Protein AF-A0A3P7KZ65-F1 (afdb_monomer_lite)

Foldseek 3Di:
DDPPPPDDCQWFFAFADKAFQCVPQLVQKDKPFFAQCPHKDKFWAADPVRDIDIDIAHQVDDDDVPPHLRHADPSQQAADPPADPSTWHWGHFPDQKMKMKGAAPAKWFFFKKKWWWAFADFQWKWKWFDLPRPPDIDTQEIEHLDCCVPPVPAAADDDQALPHHHYYDPQNDCPPGGRRMDMDGNDDCNRDVPPFCPPPSSCVRGIGRMMMMIGRGWDAPCVCVVDVDPVRRSHIITMTNHMGTMTAAQQLRFANAADAPDPPDDDDPNHHHHAGPGHLQADDSNSQAHHPQQPPDGQHRGGRRGNSRGHGDDCVVVVVVVVVVPPPDDDDDDDDDDDDDDDD

Organism: Dibothriocephalus latus (NCBI:txid60516)

Structure (mmCIF, N/CA/C/O backbone):
data_AF-A0A3P7KZ65-F1
#
_entry.id   AF-A0A3P7KZ65-F1
#
loop_
_atom_site.group_PDB
_atom_site.id
_atom_site.type_symbol
_atom_site.label_atom_id
_atom_site.label_alt_id
_atom_site.label_comp_id
_atom_site.label_asym_id
_atom_site.label_entity_id
_atom_site.label_seq_id
_atom_site.pdbx_PDB_ins_code
_atom_site.Cartn_x
_atom_site.Cartn_y
_atom_site.Cartn_z
_atom_site.occupancy
_atom_site.B_iso_or_equiv
_atom_site.auth_seq_id
_atom_site.auth_comp_id
_atom_site.auth_asym_id
_atom_site.auth_atom_id
_atom_site.pdbx_PDB_model_num
ATOM 1 N N . MET A 1 1 ? 8.676 27.543 28.335 1.00 35.88 1 MET A N 1
ATOM 2 C CA . MET A 1 1 ? 8.208 26.240 28.842 1.00 35.88 1 MET A CA 1
ATOM 3 C C . MET A 1 1 ? 6.747 26.141 28.460 1.00 35.88 1 MET A C 1
ATOM 5 O O . MET A 1 1 ? 5.924 26.789 29.092 1.00 35.88 1 MET A O 1
ATOM 9 N N . ALA A 1 2 ? 6.455 25.504 27.327 1.00 37.62 2 ALA A N 1
ATOM 10 C CA . ALA A 1 2 ? 5.078 25.215 26.954 1.00 37.62 2 ALA A CA 1
ATOM 11 C C . ALA A 1 2 ? 4.614 24.073 27.863 1.00 37.62 2 ALA A C 1
ATOM 13 O O . ALA A 1 2 ? 5.295 23.053 27.938 1.00 37.62 2 ALA A O 1
ATOM 14 N N . TYR A 1 3 ? 3.539 24.291 28.614 1.00 39.72 3 TYR A N 1
ATOM 15 C CA . TYR A 1 3 ? 2.865 23.226 29.343 1.00 39.72 3 TYR A CA 1
ATOM 16 C C . TYR A 1 3 ? 2.280 22.274 28.292 1.00 39.72 3 TYR A C 1
ATOM 18 O O . TYR A 1 3 ? 1.349 22.647 27.582 1.00 39.72 3 TYR A O 1
ATOM 26 N N . GLU A 1 4 ? 2.864 21.086 28.135 1.00 44.19 4 GLU A N 1
ATOM 27 C CA . GLU A 1 4 ? 2.162 19.964 27.513 1.00 44.19 4 GLU A CA 1
ATOM 28 C C . GLU A 1 4 ? 1.060 19.563 28.498 1.00 44.19 4 GLU A C 1
ATOM 30 O O . GLU A 1 4 ? 1.325 18.894 29.493 1.00 44.19 4 GLU A O 1
ATOM 35 N N . GLU A 1 5 ? -0.168 20.044 28.284 1.00 44.81 5 GLU A N 1
ATOM 36 C CA . GLU A 1 5 ? -1.335 19.436 28.923 1.00 44.81 5 GLU A CA 1
ATOM 37 C C . GLU A 1 5 ? -1.339 17.953 28.531 1.00 44.81 5 GLU A C 1
ATOM 39 O O . GLU A 1 5 ? -1.499 17.618 27.354 1.00 44.81 5 GLU A O 1
ATOM 44 N N . GLU A 1 6 ? -1.119 17.060 29.500 1.00 55.78 6 GLU A N 1
ATOM 45 C CA . GLU A 1 6 ? -1.331 15.627 29.312 1.00 55.78 6 GLU A CA 1
ATOM 46 C C . GLU A 1 6 ? -2.794 15.426 28.909 1.00 55.78 6 GLU A C 1
ATOM 48 O O . GLU A 1 6 ? -3.712 15.518 29.723 1.00 55.78 6 GLU A O 1
ATOM 53 N N . TYR A 1 7 ? -3.019 15.207 27.615 1.00 61.25 7 TYR A N 1
ATOM 54 C CA . TYR A 1 7 ? -4.336 14.919 27.072 1.00 61.25 7 TYR A CA 1
ATOM 55 C C . TYR A 1 7 ? -4.886 13.645 27.729 1.00 61.25 7 TYR A C 1
ATOM 57 O O . TYR A 1 7 ? -4.482 12.532 27.382 1.00 61.25 7 TYR A O 1
ATOM 65 N N . SER A 1 8 ? -5.807 13.807 28.681 1.00 71.25 8 SER A N 1
ATOM 66 C CA . SER A 1 8 ? -6.529 12.695 29.298 1.00 71.25 8 SER A CA 1
ATOM 67 C C . SER A 1 8 ? -7.757 12.344 28.458 1.00 71.25 8 SER A C 1
ATOM 69 O O . SER A 1 8 ? -8.609 13.191 28.186 1.00 71.25 8 SER A O 1
ATOM 71 N N . CYS A 1 9 ? -7.852 11.080 28.038 1.00 88.62 9 CYS A N 1
ATOM 72 C CA . CYS A 1 9 ? -9.007 10.553 27.310 1.00 88.62 9 CYS A CA 1
ATOM 73 C C . CYS A 1 9 ? -10.040 9.867 28.221 1.00 88.62 9 CYS A C 1
ATOM 75 O O . CYS A 1 9 ? -10.935 9.217 27.703 1.00 88.62 9 CYS A O 1
ATOM 77 N N . GLU A 1 10 ? -9.963 10.036 29.547 1.00 87.56 10 GLU A N 1
ATOM 78 C CA . GLU A 1 10 ? -10.788 9.319 30.542 1.00 87.56 10 GLU A CA 1
ATOM 79 C C . GLU A 1 10 ? -12.293 9.257 30.233 1.00 87.56 10 GLU A C 1
ATOM 81 O O . GLU A 1 10 ? -12.932 8.234 30.472 1.00 87.56 10 GLU A O 1
ATOM 86 N N . ASN A 1 11 ? -12.864 10.347 29.708 1.00 89.94 11 ASN A N 1
ATOM 87 C CA . ASN A 1 11 ? -14.304 10.473 29.457 1.00 89.94 11 ASN A CA 1
ATOM 88 C C . ASN A 1 11 ? -14.673 10.511 27.964 1.00 89.94 11 ASN A C 1
ATOM 90 O O . ASN A 1 11 ? -15.840 10.698 27.620 1.00 89.94 11 ASN A O 1
ATOM 94 N N . THR A 1 12 ? -13.705 10.324 27.066 1.00 91.25 12 THR A N 1
ATOM 95 C CA . THR A 1 12 ? -13.894 10.411 25.611 1.00 91.25 12 THR A CA 1
ATOM 96 C C . THR A 1 12 ? -13.124 9.296 24.901 1.00 91.25 12 THR A C 1
ATOM 98 O O . THR A 1 12 ? -12.649 8.356 25.526 1.00 91.25 12 THR A O 1
ATOM 101 N N . LEU A 1 13 ? -13.029 9.339 23.577 1.00 92.31 13 LEU A N 1
ATOM 102 C CA . LEU A 1 13 ? -12.228 8.379 22.830 1.00 92.31 13 LEU A CA 1
ATOM 103 C C . LEU A 1 13 ? -10.728 8.677 22.955 1.00 92.31 13 LEU A C 1
ATOM 105 O O . LEU A 1 13 ? -10.278 9.811 22.806 1.00 92.31 13 LEU A O 1
ATOM 109 N N . CYS A 1 14 ? -9.941 7.625 23.129 1.00 92.19 14 CYS A N 1
ATOM 110 C CA . CYS A 1 14 ? -8.493 7.633 22.976 1.00 92.19 14 CYS A CA 1
ATOM 111 C C . CYS A 1 14 ? -8.126 7.275 21.525 1.00 92.19 14 CYS A C 1
ATOM 113 O O . CYS A 1 14 ? -8.836 6.526 20.855 1.00 92.19 14 CYS A O 1
ATOM 115 N N . SER A 1 15 ? -7.026 7.798 20.987 1.00 89.31 15 SER A N 1
ATOM 116 C CA . SER A 1 15 ? -6.590 7.451 19.628 1.00 89.31 15 SER A CA 1
ATOM 117 C C . SER A 1 15 ? -5.075 7.338 19.549 1.00 89.31 15 SER A C 1
ATOM 119 O O . SER A 1 15 ? -4.400 8.346 19.761 1.00 89.31 15 SER A O 1
ATOM 121 N N . PRO A 1 16 ? -4.531 6.164 19.178 1.00 93.38 16 PRO A N 1
ATOM 122 C CA . PRO A 1 16 ? -3.106 6.023 18.937 1.00 93.38 16 PRO A CA 1
ATOM 123 C C . PRO A 1 16 ? -2.636 6.910 17.784 1.00 93.38 16 PRO A C 1
ATOM 125 O O . PRO A 1 16 ? -3.387 7.193 16.837 1.00 93.38 16 PRO A O 1
ATOM 128 N N . LYS A 1 17 ? -1.369 7.325 17.855 1.00 93.50 17 LYS A N 1
ATOM 129 C CA . LYS A 1 17 ? -0.700 8.056 16.777 1.00 93.50 17 LYS A CA 1
ATOM 130 C C . LYS A 1 17 ? -0.662 7.188 15.513 1.00 93.50 17 LYS A C 1
ATOM 132 O O . LYS A 1 17 ? -0.418 5.985 15.579 1.00 93.50 17 LYS A O 1
ATOM 137 N N . ALA A 1 18 ? -0.915 7.810 14.366 1.00 95.44 18 ALA A N 1
ATOM 138 C CA . ALA A 1 18 ? -0.751 7.161 13.072 1.00 95.44 18 ALA A CA 1
ATOM 139 C C . ALA A 1 18 ? 0.704 7.242 12.589 1.00 95.44 18 ALA A C 1
ATOM 141 O O . ALA A 1 18 ? 1.422 8.186 12.927 1.00 95.44 18 ALA A O 1
ATOM 142 N N . GLY A 1 19 ? 1.108 6.275 11.776 1.00 96.19 19 GLY A N 1
ATOM 143 C CA . GLY A 1 19 ? 2.437 6.183 11.185 1.00 96.19 19 GLY A CA 1
ATOM 144 C C . GLY A 1 19 ? 2.443 5.261 9.970 1.00 96.19 19 GLY A C 1
ATOM 145 O O . GLY A 1 19 ? 1.393 4.770 9.545 1.00 96.19 19 GLY A O 1
ATOM 146 N N . ASP A 1 20 ? 3.630 5.030 9.415 1.00 96.81 20 ASP A N 1
ATOM 147 C CA . ASP A 1 20 ? 3.808 4.092 8.311 1.00 96.81 20 ASP A CA 1
ATOM 148 C C . ASP A 1 20 ? 3.854 2.655 8.843 1.00 96.81 20 ASP A C 1
ATOM 150 O O . ASP A 1 20 ? 4.723 2.286 9.637 1.00 96.81 20 ASP A O 1
ATOM 154 N N . LEU A 1 21 ? 2.898 1.835 8.413 1.00 97.50 21 LEU A N 1
ATOM 155 C CA . LEU A 1 21 ? 2.780 0.443 8.825 1.00 97.50 21 LEU A CA 1
ATOM 156 C C . LEU A 1 21 ? 3.916 -0.424 8.271 1.00 97.50 21 LEU A C 1
ATOM 158 O O . LEU A 1 21 ? 4.140 -1.505 8.814 1.00 97.50 21 LEU A O 1
ATOM 162 N N . LEU A 1 22 ? 4.648 0.023 7.242 1.00 96.94 22 LEU A N 1
ATOM 163 C CA . LEU A 1 22 ? 5.761 -0.751 6.685 1.00 96.94 22 LEU A CA 1
ATOM 164 C C . LEU A 1 22 ? 7.031 -0.733 7.546 1.00 96.94 22 LEU A C 1
ATOM 166 O O . LEU A 1 22 ? 7.837 -1.660 7.453 1.00 96.94 22 LEU A O 1
ATOM 170 N N . ILE A 1 23 ? 7.224 0.294 8.379 1.00 95.31 23 ILE A N 1
ATOM 171 C CA . ILE A 1 23 ? 8.441 0.442 9.187 1.00 95.31 23 ILE A CA 1
ATOM 172 C C . ILE A 1 23 ? 8.552 -0.725 10.179 1.00 95.31 23 ILE A C 1
ATOM 174 O O . ILE A 1 23 ? 7.643 -0.974 10.977 1.00 95.31 23 ILE A O 1
ATOM 178 N N . GLY A 1 24 ? 9.676 -1.450 10.127 1.00 93.12 24 GLY A N 1
ATOM 179 C CA . GLY A 1 24 ? 9.935 -2.633 10.953 1.00 93.12 24 GLY A CA 1
ATOM 180 C C . GLY A 1 24 ? 9.082 -3.856 10.590 1.00 93.12 24 GLY A C 1
ATOM 181 O O . GLY A 1 24 ? 8.807 -4.685 11.468 1.00 93.12 24 GLY A O 1
ATOM 182 N N . ARG A 1 25 ? 8.604 -3.927 9.337 1.00 94.69 25 ARG A N 1
ATOM 183 C CA . ARG A 1 25 ? 7.841 -5.046 8.749 1.00 94.69 25 ARG A CA 1
ATOM 184 C C . ARG A 1 25 ? 8.395 -5.489 7.391 1.00 94.69 25 ARG A C 1
ATOM 186 O O . ARG A 1 25 ? 7.648 -5.950 6.531 1.00 94.69 25 ARG A O 1
ATOM 193 N N . GLU A 1 26 ? 9.708 -5.402 7.210 1.00 94.88 26 GLU A N 1
ATOM 194 C CA . GLU A 1 26 ? 10.429 -5.822 6.002 1.00 94.88 26 GLU A CA 1
ATOM 195 C C . GLU A 1 26 ? 10.063 -7.262 5.604 1.00 94.88 26 GLU A C 1
ATOM 197 O O . GLU A 1 26 ? 9.703 -7.527 4.462 1.00 94.88 26 GLU A O 1
ATOM 202 N N . SER A 1 27 ? 10.074 -8.187 6.570 1.00 95.25 27 SER A N 1
ATOM 203 C CA . SER A 1 27 ? 9.762 -9.610 6.359 1.00 95.25 27 SER A CA 1
ATOM 204 C C . SER A 1 27 ? 8.288 -9.895 6.051 1.00 95.25 27 SER A C 1
ATOM 206 O O . SER A 1 27 ? 7.942 -11.004 5.642 1.00 95.25 27 SER A O 1
ATOM 208 N N . ALA A 1 28 ? 7.416 -8.907 6.250 1.00 96.50 28 ALA A N 1
ATOM 209 C CA . ALA A 1 28 ? 5.982 -9.002 6.016 1.00 96.50 28 ALA A CA 1
ATOM 210 C C . ALA A 1 28 ? 5.583 -8.548 4.598 1.00 96.50 28 ALA A C 1
ATOM 212 O O . ALA A 1 28 ? 4.431 -8.737 4.193 1.00 96.50 28 ALA A O 1
ATOM 213 N N . LEU A 1 29 ? 6.530 -7.977 3.845 1.00 97.62 29 LEU A N 1
ATOM 214 C CA . LEU A 1 29 ? 6.370 -7.569 2.454 1.00 97.62 29 LEU A CA 1
ATOM 215 C C . LEU A 1 29 ? 6.766 -8.688 1.494 1.00 97.62 29 LEU A C 1
ATOM 217 O O . LEU A 1 29 ? 7.803 -9.330 1.640 1.00 97.62 29 LEU A O 1
ATOM 221 N N . GLN A 1 30 ? 5.944 -8.898 0.470 1.00 98.19 30 GLN A N 1
ATOM 222 C CA . GLN A 1 30 ? 6.180 -9.908 -0.557 1.00 98.19 30 GLN A CA 1
ATOM 223 C C . GLN A 1 30 ? 5.848 -9.339 -1.932 1.00 98.19 30 GLN A C 1
ATOM 225 O O . GLN A 1 30 ? 4.774 -8.776 -2.124 1.00 98.19 30 GLN A O 1
ATOM 230 N N . ALA A 1 31 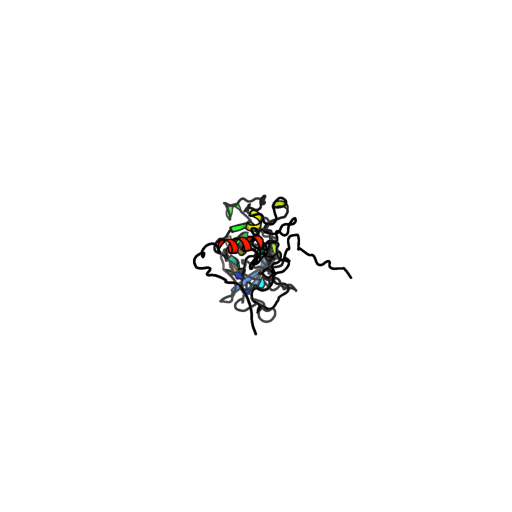? 6.748 -9.518 -2.896 1.00 98.56 31 ALA A N 1
ATOM 231 C CA . ALA A 1 31 ? 6.509 -9.203 -4.300 1.00 98.56 31 ALA A CA 1
ATOM 232 C C . ALA A 1 31 ? 6.465 -10.495 -5.120 1.00 98.56 31 ALA A C 1
ATOM 234 O O . ALA A 1 31 ? 7.294 -11.381 -4.924 1.00 98.56 31 ALA A O 1
ATOM 235 N N . SER A 1 32 ? 5.528 -10.598 -6.062 1.00 98.56 32 SER A N 1
ATOM 236 C CA . SER A 1 32 ? 5.412 -11.779 -6.931 1.00 98.56 32 SER A CA 1
ATOM 237 C C . SER A 1 32 ? 6.492 -11.848 -8.015 1.00 98.56 32 SER A C 1
ATOM 239 O O . SER A 1 32 ? 6.706 -12.906 -8.595 1.00 98.56 32 SER A O 1
ATOM 241 N N . SER A 1 33 ? 7.157 -10.728 -8.308 1.00 98.50 33 SER A N 1
ATOM 242 C CA . SER A 1 33 ? 8.259 -10.637 -9.266 1.00 98.50 33 SER A CA 1
ATOM 243 C C . SER A 1 33 ? 9.288 -9.638 -8.756 1.00 98.50 33 SER A C 1
ATOM 245 O O . SER A 1 33 ? 8.937 -8.591 -8.208 1.00 98.50 33 SER A O 1
ATOM 247 N N . THR A 1 34 ? 10.567 -9.966 -8.893 1.00 98.62 34 THR A N 1
ATOM 248 C CA . THR A 1 34 ? 11.688 -9.073 -8.585 1.00 98.62 34 THR A CA 1
ATOM 249 C C . THR A 1 34 ? 12.861 -9.454 -9.478 1.00 98.62 34 THR A C 1
ATOM 251 O O . THR A 1 34 ? 13.200 -10.635 -9.568 1.00 98.62 34 THR A O 1
ATOM 254 N N . CYS A 1 35 ? 13.479 -8.478 -10.146 1.00 98.38 35 CYS A N 1
ATOM 255 C CA . CYS A 1 35 ? 14.617 -8.761 -11.015 1.00 98.38 35 CYS A CA 1
ATOM 256 C C . CYS A 1 35 ? 15.806 -9.301 -10.218 1.00 98.38 35 CYS A C 1
ATOM 258 O O . CYS A 1 35 ? 16.004 -8.932 -9.062 1.00 98.38 35 CYS A O 1
ATOM 260 N N . GLY A 1 36 ? 16.642 -10.138 -10.833 1.00 97.88 36 GLY A N 1
ATOM 261 C CA . GLY A 1 36 ? 17.957 -10.465 -10.274 1.00 97.88 36 GLY A CA 1
ATOM 262 C C . GLY A 1 36 ? 17.969 -11.403 -9.057 1.00 97.88 36 GLY A C 1
ATOM 263 O O . GLY A 1 36 ? 18.997 -11.483 -8.387 1.00 97.88 36 GLY A O 1
ATOM 264 N N . LEU A 1 37 ? 16.853 -12.064 -8.711 1.00 96.88 37 LEU A N 1
ATOM 265 C CA . LEU A 1 37 ? 16.784 -12.948 -7.533 1.00 96.88 37 LEU A CA 1
ATOM 266 C C . LEU A 1 37 ? 17.602 -14.239 -7.699 1.00 96.88 37 LEU A C 1
ATOM 268 O O . LEU A 1 37 ? 18.256 -14.675 -6.749 1.00 96.88 37 LEU A O 1
ATOM 272 N N . TYR A 1 38 ? 17.558 -14.838 -8.892 1.00 95.06 38 TYR A N 1
ATOM 273 C CA . TYR A 1 38 ? 18.231 -16.104 -9.205 1.00 95.06 38 TYR A CA 1
ATOM 274 C C . TYR A 1 38 ? 19.480 -15.876 -10.060 1.00 95.06 38 TYR A C 1
ATOM 276 O O . TYR A 1 38 ? 20.578 -16.259 -9.652 1.00 95.06 38 TYR A O 1
ATOM 284 N N . ASP A 1 39 ? 19.304 -15.173 -11.181 1.00 94.50 39 ASP A N 1
ATOM 285 C CA . ASP A 1 39 ? 20.341 -14.845 -12.159 1.00 94.50 39 ASP A CA 1
ATOM 286 C C . ASP A 1 39 ? 20.389 -13.341 -12.418 1.00 94.50 39 ASP A C 1
ATOM 288 O O . ASP A 1 39 ? 19.390 -12.640 -12.255 1.00 94.50 39 ASP A O 1
ATOM 292 N N . VAL A 1 40 ? 21.545 -12.852 -12.866 1.00 96.38 40 VAL A N 1
ATOM 293 C CA . VAL A 1 40 ? 21.741 -11.446 -13.241 1.00 96.38 40 VAL A CA 1
ATOM 294 C C . VAL A 1 40 ? 20.820 -11.090 -14.405 1.00 96.38 40 VAL A C 1
ATOM 296 O O . VAL A 1 40 ? 20.844 -11.741 -15.450 1.00 96.38 40 VAL A O 1
ATOM 299 N N . GLN A 1 41 ? 20.023 -10.032 -14.245 1.00 96.75 41 GLN A N 1
ATOM 300 C CA . GLN A 1 41 ? 19.084 -9.588 -15.276 1.00 96.75 41 GLN A CA 1
ATOM 301 C C . GLN A 1 41 ? 19.439 -8.181 -15.777 1.00 96.75 41 GLN A C 1
ATOM 303 O O . GLN A 1 41 ? 19.403 -7.231 -14.992 1.00 96.75 41 GLN A O 1
ATOM 308 N N . PRO A 1 42 ? 19.756 -7.999 -17.073 1.00 96.81 42 PRO A N 1
ATOM 309 C CA . PRO A 1 42 ? 19.966 -6.672 -17.639 1.00 96.81 42 PRO A CA 1
ATOM 310 C C . PRO A 1 42 ? 18.633 -5.938 -17.823 1.00 96.81 42 PRO A C 1
ATOM 312 O O . PRO A 1 42 ? 17.645 -6.532 -18.252 1.00 96.81 42 PRO A O 1
ATOM 315 N N . TYR A 1 43 ? 18.617 -4.635 -17.569 1.00 96.75 43 TYR A N 1
ATOM 316 C CA . TYR A 1 43 ? 17.473 -3.745 -17.776 1.00 96.75 43 TYR A CA 1
ATOM 317 C C . TYR A 1 43 ? 17.952 -2.405 -18.340 1.00 96.75 43 TYR A C 1
ATOM 319 O O . TYR A 1 43 ? 19.134 -2.077 -18.238 1.00 96.75 43 TYR A O 1
ATOM 327 N N . CYS A 1 44 ? 17.062 -1.628 -18.952 1.00 94.81 44 CYS A N 1
ATOM 328 C CA . CYS A 1 44 ? 17.415 -0.374 -19.611 1.00 94.81 44 CYS A CA 1
ATOM 329 C C . CYS A 1 44 ? 16.482 0.766 -19.200 1.00 94.81 44 CYS A C 1
ATOM 331 O O . CYS A 1 44 ? 15.266 0.650 -19.285 1.00 94.81 44 CYS A O 1
ATOM 333 N N . VAL A 1 45 ? 17.065 1.901 -18.821 1.00 90.38 45 VAL A N 1
ATOM 334 C CA . VAL A 1 45 ? 16.345 3.133 -18.490 1.00 90.38 45 VAL A CA 1
ATOM 335 C C . VAL A 1 45 ? 16.258 4.004 -19.738 1.00 90.38 45 VAL A C 1
ATOM 337 O O . VAL A 1 45 ? 17.284 4.306 -20.351 1.00 90.38 45 VAL A O 1
ATOM 340 N N . VAL A 1 46 ? 15.047 4.416 -20.114 1.00 83.44 46 VAL A N 1
ATOM 341 C CA . VAL A 1 46 ? 14.800 5.326 -21.242 1.00 83.44 46 VAL A CA 1
ATOM 342 C C . VAL A 1 46 ? 14.840 6.770 -20.745 1.00 83.44 46 VAL A C 1
ATOM 344 O O . VAL A 1 46 ? 14.154 7.131 -19.795 1.00 83.44 46 VAL A O 1
ATOM 347 N N . THR A 1 47 ? 15.654 7.604 -21.386 1.00 73.12 47 THR A N 1
ATOM 348 C CA . THR A 1 47 ? 15.765 9.037 -21.077 1.00 73.12 47 THR A CA 1
ATOM 349 C C . THR A 1 47 ? 14.769 9.858 -21.896 1.00 73.12 47 THR A C 1
ATOM 351 O O . THR A 1 47 ? 14.340 9.435 -22.969 1.00 73.12 47 THR A O 1
ATOM 354 N N . ALA A 1 48 ? 14.462 11.081 -21.448 1.00 68.25 48 ALA A N 1
ATOM 355 C CA . ALA A 1 48 ? 13.581 12.009 -22.169 1.00 68.25 48 ALA A CA 1
ATOM 356 C C . ALA A 1 48 ? 14.043 12.324 -23.611 1.00 68.25 48 ALA A C 1
ATOM 358 O O . ALA A 1 48 ? 13.226 12.675 -24.455 1.00 68.25 48 ALA A O 1
ATOM 359 N N . GLY A 1 49 ? 15.339 12.169 -23.911 1.00 64.38 49 GLY A N 1
ATOM 360 C CA . GLY A 1 49 ? 15.906 12.331 -25.257 1.00 64.38 49 GLY A CA 1
ATOM 361 C C . GLY A 1 49 ? 15.861 11.070 -26.132 1.00 64.38 49 GLY A C 1
ATOM 362 O O . GLY A 1 49 ? 16.532 11.033 -27.160 1.00 64.38 49 GLY A O 1
ATOM 363 N N . GLY A 1 50 ? 15.163 10.010 -25.708 1.00 68.69 50 GLY A N 1
ATOM 364 C CA . GLY A 1 50 ? 15.012 8.757 -26.458 1.00 68.69 50 GLY A CA 1
ATOM 365 C C . GLY A 1 50 ? 16.215 7.807 -26.404 1.00 68.69 50 GLY A C 1
ATOM 366 O O . GLY A 1 50 ? 16.143 6.698 -26.931 1.00 68.69 50 GLY A O 1
ATOM 367 N N . LYS A 1 51 ? 17.319 8.190 -25.747 1.00 76.81 51 LYS A N 1
ATOM 368 C CA . LYS A 1 51 ? 18.465 7.297 -25.507 1.00 76.81 51 LYS A CA 1
ATOM 369 C C . LYS A 1 51 ? 18.177 6.366 -24.334 1.00 76.81 51 LYS A C 1
ATOM 371 O O . LYS A 1 51 ? 17.602 6.803 -23.336 1.00 76.81 51 LYS A O 1
ATOM 376 N N . SER A 1 52 ? 18.618 5.114 -24.429 1.00 83.12 52 SER A N 1
ATOM 377 C CA . SER A 1 52 ? 18.512 4.135 -23.3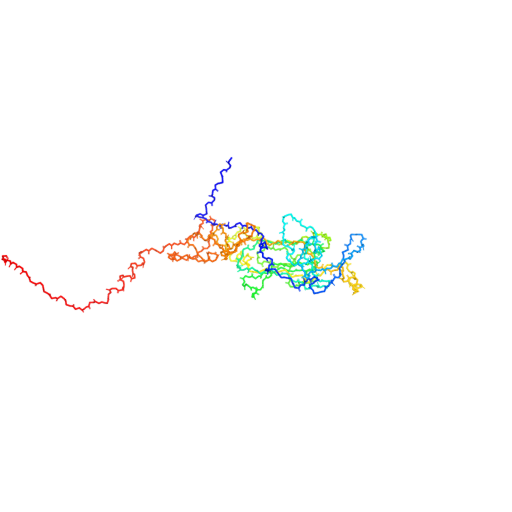45 1.00 83.12 52 SER A CA 1
ATOM 378 C C . SER A 1 52 ? 19.874 3.787 -22.749 1.00 83.12 52 SER A C 1
ATOM 380 O O . SER A 1 52 ? 20.815 3.512 -23.492 1.00 83.12 52 SER A O 1
ATOM 382 N N . HIS A 1 53 ? 19.959 3.736 -21.420 1.00 90.88 53 HIS A N 1
ATOM 383 C CA . HIS A 1 53 ? 21.141 3.282 -20.685 1.00 90.88 53 HIS A CA 1
ATOM 384 C C . HIS A 1 53 ? 20.819 1.985 -19.954 1.00 90.88 53 HIS A C 1
ATOM 386 O O . HIS A 1 53 ? 19.860 1.942 -19.187 1.00 90.88 53 HIS A O 1
ATOM 392 N N . CYS A 1 54 ? 21.610 0.940 -20.191 1.00 94.31 54 CYS A N 1
ATOM 393 C CA . CYS A 1 54 ? 21.371 -0.369 -19.597 1.00 94.31 54 CYS A CA 1
ATOM 394 C C . CYS A 1 54 ? 22.300 -0.636 -18.413 1.00 94.31 54 CYS A C 1
ATOM 396 O O . CYS A 1 54 ? 23.455 -0.211 -18.408 1.00 94.31 54 CYS A O 1
ATOM 398 N N . LYS A 1 55 ? 21.764 -1.332 -17.416 1.00 95.12 55 LYS A N 1
ATOM 399 C CA . LYS A 1 55 ? 22.434 -1.776 -16.194 1.00 95.12 55 LYS A CA 1
ATOM 400 C C . LYS A 1 55 ? 22.041 -3.225 -15.914 1.00 95.12 55 LYS A C 1
ATOM 402 O O . LYS A 1 55 ? 21.170 -3.783 -16.580 1.00 95.12 55 LYS A O 1
ATOM 407 N N . GLU A 1 56 ? 22.682 -3.827 -14.928 1.00 96.69 56 GLU A N 1
ATOM 408 C CA . GLU A 1 56 ? 22.412 -5.190 -14.482 1.00 96.69 56 GLU A CA 1
ATOM 409 C C . GLU A 1 56 ? 21.801 -5.169 -13.082 1.00 96.69 56 GLU A C 1
ATOM 411 O O . GLU A 1 56 ? 22.219 -4.379 -12.238 1.00 96.69 56 GLU A O 1
ATOM 416 N N . CYS A 1 57 ? 20.807 -6.024 -12.851 1.00 98.00 57 CYS A N 1
ATOM 417 C CA . CYS A 1 57 ? 20.113 -6.177 -11.578 1.00 98.00 57 CYS A CA 1
ATOM 418 C C . CYS A 1 57 ? 20.624 -7.419 -10.830 1.00 98.00 57 CYS A C 1
ATOM 420 O O . CYS A 1 57 ? 20.589 -8.532 -11.364 1.00 98.00 57 CYS A O 1
ATOM 422 N N . TYR A 1 58 ? 21.060 -7.211 -9.584 1.00 96.06 58 TYR A N 1
ATOM 423 C CA . TYR A 1 58 ? 21.720 -8.177 -8.702 1.00 96.06 58 TYR A CA 1
ATOM 424 C C . TYR A 1 58 ? 21.000 -8.288 -7.348 1.00 96.06 58 TYR A C 1
ATOM 426 O O . TYR A 1 58 ? 21.544 -7.981 -6.286 1.00 96.06 58 TYR A O 1
ATOM 434 N N . SER A 1 59 ? 19.757 -8.761 -7.359 1.00 98.06 59 SER A N 1
ATOM 435 C CA . SER A 1 59 ? 18.919 -8.831 -6.153 1.00 98.06 59 SER A CA 1
ATOM 436 C C . SER A 1 59 ? 19.054 -10.137 -5.368 1.00 98.06 59 SER A C 1
ATOM 438 O O . SER A 1 59 ? 18.190 -10.456 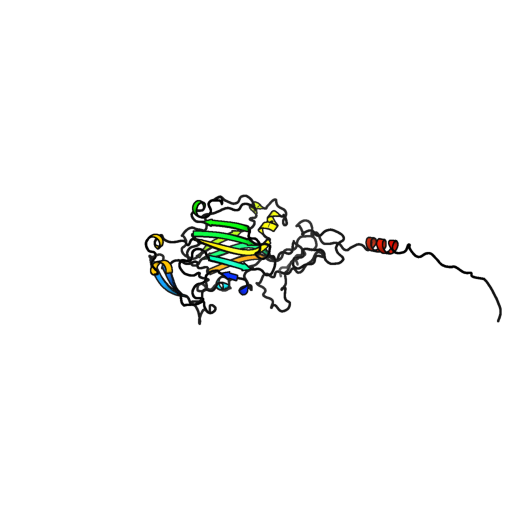-4.557 1.00 98.06 59 SER A O 1
ATOM 440 N N . ARG A 1 60 ? 20.116 -10.929 -5.543 1.00 96.50 60 ARG A N 1
ATOM 441 C CA . ARG A 1 60 ? 20.336 -12.141 -4.727 1.00 96.50 60 ARG A CA 1
ATOM 442 C C . ARG A 1 60 ? 20.746 -11.827 -3.283 1.00 96.50 60 ARG A C 1
ATOM 444 O O . ARG A 1 60 ? 20.513 -12.640 -2.394 1.00 96.50 60 ARG A O 1
ATOM 451 N N . GLN A 1 61 ? 21.320 -10.654 -3.052 1.00 96.06 61 GLN A N 1
ATOM 452 C CA . GLN A 1 61 ? 21.662 -10.129 -1.729 1.00 96.06 61 GLN A CA 1
ATOM 453 C C . GLN A 1 61 ? 20.954 -8.793 -1.504 1.00 96.06 61 GLN A C 1
ATOM 455 O O . GLN A 1 61 ? 20.446 -8.198 -2.453 1.00 96.06 61 GLN A O 1
ATOM 460 N N . GLU A 1 62 ? 20.904 -8.335 -0.258 1.00 96.44 62 GLU A N 1
ATOM 461 C CA . GLU A 1 62 ? 20.296 -7.055 0.114 1.00 96.44 62 GLU A CA 1
ATOM 462 C C . GLU A 1 62 ? 21.030 -5.863 -0.516 1.00 96.44 62 GLU A C 1
ATOM 464 O O . GLU A 1 62 ? 22.205 -5.952 -0.891 1.00 96.44 62 GLU A O 1
ATOM 469 N N . TYR A 1 63 ? 20.315 -4.745 -0.646 1.00 97.00 63 TYR A N 1
ATOM 470 C CA . TYR A 1 63 ? 20.877 -3.487 -1.119 1.00 97.00 63 TYR A CA 1
ATOM 471 C C . TYR A 1 63 ? 21.902 -2.934 -0.131 1.00 97.00 63 TYR A C 1
ATOM 473 O O . TYR A 1 63 ? 21.647 -2.801 1.068 1.00 97.00 63 TYR A O 1
ATOM 481 N N . ASN A 1 64 ? 23.052 -2.541 -0.665 1.00 95.31 64 ASN A N 1
ATOM 482 C CA . ASN A 1 64 ? 24.050 -1.774 0.056 1.00 95.31 64 ASN A CA 1
ATOM 483 C C . ASN A 1 64 ? 24.670 -0.761 -0.900 1.00 95.31 64 ASN A C 1
ATOM 485 O O . ASN A 1 64 ? 25.197 -1.144 -1.940 1.00 95.31 64 ASN A O 1
ATOM 489 N N . GLN A 1 65 ? 24.663 0.514 -0.523 1.00 93.56 65 GLN A N 1
ATOM 490 C CA . GLN A 1 65 ? 25.112 1.610 -1.382 1.00 93.56 65 GLN A CA 1
ATOM 491 C C . GLN A 1 65 ? 26.551 1.438 -1.912 1.00 93.56 65 GLN A C 1
ATOM 493 O O . GLN A 1 65 ? 26.872 1.926 -2.991 1.00 93.56 65 GLN A O 1
ATOM 498 N N . ILE A 1 66 ? 27.422 0.742 -1.171 1.00 93.81 66 ILE A N 1
ATOM 499 C CA . ILE A 1 66 ? 28.834 0.555 -1.530 1.00 93.81 66 ILE A CA 1
ATOM 500 C C . ILE A 1 66 ? 29.063 -0.829 -2.140 1.00 93.81 66 ILE A C 1
ATOM 502 O O . ILE A 1 66 ? 29.685 -0.945 -3.193 1.00 93.81 66 ILE A O 1
ATOM 506 N N . THR A 1 67 ? 28.597 -1.888 -1.474 1.00 95.94 67 THR A N 1
ATOM 507 C CA . THR A 1 67 ? 28.954 -3.267 -1.843 1.00 95.94 67 THR A CA 1
ATOM 508 C C . THR A 1 67 ? 27.975 -3.917 -2.813 1.00 95.94 67 THR A C 1
ATOM 510 O O . THR A 1 67 ? 28.373 -4.823 -3.542 1.00 95.94 67 THR A O 1
ATOM 513 N N . ASN A 1 68 ? 26.715 -3.476 -2.844 1.00 96.25 68 ASN A N 1
ATOM 514 C CA . ASN A 1 68 ? 25.681 -4.036 -3.712 1.00 96.25 68 ASN A CA 1
ATOM 515 C C . ASN A 1 68 ? 24.617 -2.987 -4.109 1.00 96.25 68 ASN A C 1
ATOM 517 O O . ASN A 1 68 ? 23.449 -3.102 -3.715 1.00 96.25 68 ASN A O 1
ATOM 521 N N . PRO A 1 69 ? 24.997 -1.947 -4.878 1.00 95.75 69 PRO A N 1
ATOM 522 C CA . PRO A 1 69 ? 24.093 -0.848 -5.234 1.00 95.75 69 PRO A CA 1
ATOM 523 C C . PRO A 1 69 ? 23.025 -1.240 -6.269 1.00 95.75 69 PRO A C 1
ATOM 525 O O . PRO A 1 69 ? 22.110 -0.472 -6.541 1.00 95.75 69 PRO A O 1
ATOM 528 N N . ASN A 1 70 ? 23.127 -2.433 -6.860 1.00 96.69 70 ASN A N 1
ATOM 529 C CA . ASN A 1 70 ? 22.257 -2.899 -7.942 1.00 96.69 70 ASN A CA 1
ATOM 530 C C . ASN A 1 70 ? 21.242 -3.965 -7.481 1.00 96.69 70 ASN A C 1
ATOM 532 O O . ASN A 1 70 ? 20.720 -4.723 -8.300 1.00 96.69 70 ASN A O 1
ATOM 536 N N . SER A 1 71 ? 20.989 -4.069 -6.175 1.00 98.00 71 SER A N 1
ATOM 537 C CA . SER A 1 71 ? 19.925 -4.917 -5.631 1.00 98.00 71 SER A CA 1
ATOM 538 C C . SER A 1 71 ? 18.627 -4.136 -5.478 1.00 98.00 71 SER A C 1
ATOM 540 O O . SER A 1 71 ? 18.605 -3.054 -4.886 1.00 98.00 71 SER A O 1
ATOM 542 N N . HIS A 1 72 ? 17.536 -4.700 -5.995 1.00 98.19 72 HIS A N 1
ATOM 543 C CA . HIS A 1 72 ? 16.235 -4.038 -6.102 1.00 98.19 72 HIS A CA 1
ATOM 544 C C . HIS A 1 72 ? 15.107 -4.864 -5.472 1.00 98.19 72 HIS A C 1
ATOM 546 O O . HIS A 1 72 ? 14.028 -5.024 -6.047 1.00 98.19 72 HIS A O 1
ATOM 552 N N . ARG A 1 73 ? 15.375 -5.425 -4.290 1.00 98.38 73 ARG A N 1
ATOM 553 C CA . ARG A 1 73 ? 14.426 -6.236 -3.516 1.00 98.38 73 ARG A CA 1
ATOM 554 C C . ARG A 1 73 ? 13.261 -5.419 -2.951 1.00 98.38 73 ARG A C 1
ATOM 556 O O . ARG A 1 73 ? 13.302 -4.193 -2.950 1.00 98.38 73 ARG A O 1
ATOM 563 N N . ILE A 1 74 ? 12.201 -6.092 -2.498 1.00 98.44 74 ILE A N 1
ATOM 564 C CA . ILE A 1 74 ? 10.950 -5.426 -2.105 1.00 98.44 74 ILE A CA 1
ATOM 565 C C . ILE A 1 74 ? 11.097 -4.558 -0.854 1.00 98.44 74 ILE A C 1
ATOM 567 O O . ILE A 1 74 ? 10.506 -3.487 -0.793 1.00 98.44 74 ILE A O 1
ATOM 571 N N . GLU A 1 75 ? 11.945 -4.939 0.099 1.00 97.25 75 GLU A N 1
ATOM 572 C CA . GLU A 1 75 ? 12.228 -4.170 1.317 1.00 97.25 75 GLU A CA 1
ATOM 573 C C . GLU A 1 75 ? 12.776 -2.759 1.038 1.00 97.25 75 GLU A C 1
ATOM 575 O O . GLU A 1 75 ? 12.701 -1.877 1.893 1.00 97.25 75 GLU A O 1
ATOM 580 N N . ASN A 1 76 ? 13.279 -2.511 -0.176 1.00 97.88 76 ASN A N 1
ATOM 581 C CA . ASN A 1 76 ? 13.791 -1.210 -0.585 1.00 97.88 76 ASN A CA 1
ATOM 582 C C . ASN A 1 76 ? 12.717 -0.116 -0.649 1.00 97.88 76 ASN A C 1
ATOM 584 O O . ASN A 1 76 ? 13.089 1.054 -0.550 1.00 97.88 76 ASN A O 1
ATOM 588 N N . VAL A 1 77 ? 11.430 -0.476 -0.782 1.00 97.81 77 VAL A N 1
ATOM 589 C CA . VAL A 1 77 ? 10.311 0.491 -0.825 1.00 97.81 77 VAL A CA 1
ATOM 590 C C . VAL A 1 77 ? 10.003 1.119 0.530 1.00 97.81 77 VAL A C 1
ATOM 592 O O . VAL A 1 77 ? 9.227 2.069 0.599 1.00 97.81 77 VAL A O 1
ATOM 595 N N . ILE A 1 78 ? 10.565 0.582 1.614 1.00 96.50 78 ILE A N 1
ATOM 596 C CA . ILE A 1 78 ? 10.360 1.136 2.948 1.00 96.50 78 ILE A CA 1
ATOM 597 C C . ILE A 1 78 ? 11.129 2.454 3.032 1.00 96.50 78 ILE A C 1
ATOM 599 O O . ILE A 1 78 ? 12.353 2.501 2.832 1.00 96.50 78 ILE A O 1
ATOM 603 N N . SER A 1 79 ? 10.403 3.535 3.317 1.00 90.19 79 SER A N 1
ATOM 604 C CA . SER A 1 79 ? 10.993 4.862 3.481 1.00 90.19 79 SER A CA 1
ATOM 605 C C . SER A 1 79 ? 12.031 4.856 4.603 1.00 90.19 79 SER A C 1
ATOM 607 O O . SER A 1 79 ? 11.838 4.261 5.660 1.00 90.19 79 SER A O 1
ATOM 609 N N . ARG A 1 80 ? 13.157 5.533 4.364 1.00 87.12 80 ARG A N 1
ATOM 610 C CA . ARG A 1 80 ? 14.201 5.772 5.371 1.00 87.12 80 ARG A CA 1
ATOM 611 C C . ARG A 1 80 ? 14.593 7.240 5.334 1.00 87.12 80 ARG A C 1
ATOM 613 O O . ARG A 1 80 ? 14.522 7.865 4.277 1.00 87.12 80 ARG A O 1
ATOM 620 N N . VAL A 1 81 ? 15.021 7.767 6.476 1.00 85.50 81 VAL A N 1
ATOM 621 C CA . VAL A 1 81 ? 15.529 9.133 6.603 1.00 85.50 81 VAL A CA 1
ATOM 622 C C . VAL A 1 81 ? 17.030 9.065 6.914 1.00 85.50 81 VAL A C 1
ATOM 624 O O . VAL A 1 81 ? 17.401 8.440 7.906 1.00 85.50 81 VAL A O 1
ATOM 627 N N . PRO A 1 82 ? 17.904 9.687 6.099 1.00 87.62 82 PRO A N 1
ATOM 628 C CA . PRO A 1 82 ? 17.606 10.391 4.846 1.00 87.62 82 PRO A CA 1
ATOM 629 C C . PRO A 1 82 ? 17.182 9.439 3.709 1.00 87.62 82 PRO A C 1
ATOM 631 O O . PRO A 1 82 ? 17.531 8.257 3.709 1.00 87.62 82 PRO A O 1
ATOM 634 N N . SER A 1 83 ? 16.437 9.967 2.731 1.00 85.75 83 SER A N 1
ATOM 635 C CA . SER A 1 83 ? 16.025 9.213 1.541 1.00 85.75 83 SER A CA 1
ATOM 636 C C . SER A 1 83 ? 17.226 8.884 0.655 1.00 85.75 83 SER A C 1
ATOM 638 O O . SER A 1 83 ? 18.069 9.752 0.427 1.00 85.75 83 SER A O 1
ATOM 640 N N . ASP A 1 84 ? 17.253 7.679 0.091 1.00 90.00 84 ASP A N 1
ATOM 641 C CA . ASP A 1 84 ? 18.287 7.232 -0.843 1.00 90.00 84 ASP A CA 1
ATOM 642 C C . ASP A 1 84 ? 17.700 7.128 -2.265 1.00 90.00 84 ASP A C 1
ATOM 644 O O . ASP A 1 84 ? 16.881 6.239 -2.511 1.00 90.00 84 ASP A O 1
ATOM 648 N N . PRO A 1 85 ? 18.064 8.028 -3.199 1.00 88.56 85 PRO A N 1
ATOM 649 C CA . PRO A 1 85 ? 17.528 8.018 -4.559 1.00 88.56 85 PRO A CA 1
ATOM 650 C C . PRO A 1 85 ? 18.023 6.833 -5.403 1.00 88.56 85 PRO A C 1
ATOM 652 O O . PRO A 1 85 ? 17.449 6.573 -6.458 1.00 88.56 85 PRO A O 1
ATOM 655 N N . ASP A 1 86 ? 19.050 6.106 -4.957 1.00 92.19 86 ASP A N 1
ATOM 656 C CA . ASP A 1 86 ? 19.568 4.915 -5.635 1.00 92.19 86 ASP A CA 1
ATOM 657 C C . ASP A 1 86 ? 18.993 3.607 -5.057 1.00 92.19 86 ASP A C 1
ATOM 659 O O . ASP A 1 86 ? 19.343 2.516 -5.508 1.00 92.19 86 ASP A O 1
ATOM 663 N N . ARG A 1 87 ? 18.041 3.693 -4.116 1.00 96.38 87 ARG A N 1
ATOM 664 C CA . ARG A 1 87 ? 17.338 2.539 -3.544 1.00 96.38 87 ARG A CA 1
ATOM 665 C C . ARG A 1 87 ? 15.894 2.457 -4.044 1.00 96.38 87 ARG A C 1
ATOM 667 O O . ARG A 1 87 ? 15.106 3.376 -3.851 1.00 96.38 87 ARG A O 1
ATOM 674 N N . TRP A 1 88 ? 15.526 1.337 -4.664 1.00 97.94 88 TRP A N 1
ATOM 675 C CA . TRP A 1 88 ? 14.158 1.060 -5.122 1.00 97.94 88 TRP A CA 1
ATOM 676 C C . TRP A 1 88 ? 13.899 -0.449 -5.223 1.00 97.94 88 TRP A C 1
ATOM 678 O O . TRP A 1 88 ? 14.842 -1.242 -5.242 1.00 97.94 88 TRP A O 1
ATOM 688 N N . TRP A 1 89 ? 12.631 -0.851 -5.309 1.00 98.69 89 TRP A N 1
ATOM 689 C CA . TRP A 1 89 ? 12.228 -2.199 -5.732 1.00 98.69 89 TRP A CA 1
ATOM 690 C C . TRP A 1 89 ? 11.967 -2.242 -7.238 1.00 98.69 89 TRP A C 1
ATOM 692 O O . TRP A 1 89 ? 11.411 -1.283 -7.777 1.00 98.69 89 TRP A O 1
ATOM 702 N N . GLN A 1 90 ? 12.297 -3.352 -7.908 1.00 98.69 90 GLN A N 1
ATOM 703 C CA . GLN A 1 90 ? 12.076 -3.529 -9.346 1.00 98.69 90 GLN A CA 1
ATOM 704 C C . GLN A 1 90 ? 11.598 -4.941 -9.711 1.00 98.69 90 GLN A C 1
ATOM 706 O O . GLN A 1 90 ? 12.210 -5.931 -9.310 1.00 98.69 90 GLN A O 1
ATOM 711 N N . SER A 1 91 ? 10.546 -5.035 -10.531 1.00 98.75 91 SER A N 1
ATOM 712 C CA . SER A 1 91 ? 10.055 -6.297 -11.102 1.00 98.75 91 SER A CA 1
ATOM 713 C C . SER A 1 91 ? 10.972 -6.836 -12.202 1.00 98.75 91 SER A C 1
ATOM 715 O O . SER A 1 91 ? 11.854 -6.143 -12.706 1.00 98.75 91 SER A O 1
ATOM 717 N N . GLU A 1 92 ? 10.725 -8.065 -12.645 1.00 98.25 92 GLU A N 1
ATOM 718 C CA . GLU A 1 92 ? 11.335 -8.570 -13.876 1.00 98.25 92 GLU A CA 1
ATOM 719 C C . GLU A 1 92 ? 10.836 -7.804 -15.113 1.00 98.25 92 GLU A C 1
ATOM 721 O O . GLU A 1 92 ? 9.783 -7.152 -15.100 1.00 98.25 92 GLU A O 1
ATOM 726 N N . ASN A 1 93 ? 11.617 -7.885 -16.191 1.00 97.00 93 ASN A N 1
ATOM 727 C CA . ASN A 1 93 ? 11.335 -7.215 -17.456 1.00 97.00 93 ASN A CA 1
ATOM 728 C C . ASN A 1 93 ? 10.089 -7.794 -18.141 1.00 97.00 93 ASN A C 1
ATOM 730 O O . ASN A 1 93 ? 9.932 -9.009 -18.232 1.00 97.00 93 ASN A O 1
ATOM 734 N N . ALA A 1 94 ? 9.257 -6.916 -18.696 1.00 95.25 94 ALA A N 1
ATOM 735 C CA . ALA A 1 94 ? 8.064 -7.218 -19.487 1.00 95.25 94 ALA A CA 1
ATOM 736 C C . ALA A 1 94 ? 7.016 -8.116 -18.794 1.00 95.25 94 ALA A C 1
ATOM 738 O O . ALA A 1 94 ? 6.142 -8.677 -19.456 1.00 95.25 94 ALA A O 1
ATOM 739 N N . VAL A 1 95 ? 7.054 -8.234 -17.463 1.00 96.62 95 VAL A N 1
ATOM 740 C CA . VAL A 1 95 ? 6.022 -8.940 -16.695 1.00 96.62 95 VAL A CA 1
ATOM 741 C C . VAL A 1 95 ? 4.876 -7.981 -16.387 1.00 96.62 95 VAL A C 1
ATOM 743 O O . VAL A 1 95 ? 5.060 -6.987 -15.693 1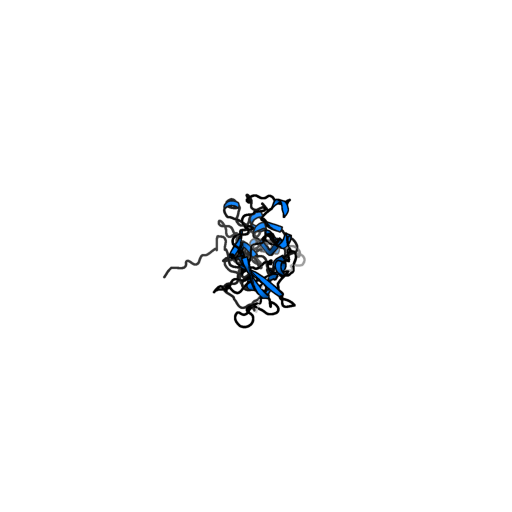.00 96.62 95 VAL A O 1
ATOM 746 N N . HIS A 1 96 ? 3.683 -8.284 -16.900 1.00 96.56 96 HIS A N 1
ATOM 747 C CA . HIS A 1 96 ? 2.491 -7.447 -16.726 1.00 96.56 96 HIS A CA 1
ATOM 748 C C . HIS A 1 96 ? 1.790 -7.652 -15.378 1.00 96.56 96 HIS A C 1
ATOM 750 O O . HIS A 1 96 ? 1.382 -6.681 -14.753 1.00 96.56 96 HIS A O 1
ATOM 756 N N . ASN A 1 97 ? 1.642 -8.904 -14.940 1.00 98.38 97 ASN A N 1
ATOM 757 C CA . ASN A 1 97 ? 0.907 -9.247 -13.724 1.00 98.38 97 ASN A CA 1
ATOM 758 C C . ASN A 1 97 ? 1.876 -9.364 -12.548 1.00 98.38 97 ASN A C 1
ATOM 760 O O . ASN A 1 97 ? 2.526 -10.395 -12.371 1.00 98.38 97 ASN A O 1
ATOM 764 N N . VAL A 1 98 ? 1.981 -8.299 -11.757 1.00 98.75 98 VAL A N 1
ATOM 765 C CA . VAL A 1 98 ? 2.872 -8.235 -10.593 1.00 98.75 98 VAL A CA 1
ATOM 766 C C . VAL A 1 98 ? 2.094 -7.728 -9.391 1.00 98.75 98 VAL A C 1
ATOM 768 O O . VAL A 1 98 ? 1.440 -6.694 -9.469 1.00 98.75 98 VAL A O 1
ATOM 771 N N . SER A 1 99 ? 2.174 -8.434 -8.269 1.00 98.62 99 SER A N 1
ATOM 772 C CA . SER A 1 99 ? 1.527 -8.034 -7.022 1.00 98.62 99 SER A CA 1
ATOM 773 C C . SER A 1 99 ? 2.543 -7.808 -5.916 1.00 98.62 99 SER A C 1
ATOM 775 O O . SER A 1 99 ? 3.493 -8.581 -5.786 1.00 98.62 99 SER A O 1
ATOM 777 N N . ILE A 1 100 ? 2.291 -6.805 -5.081 1.00 98.75 100 ILE A N 1
ATOM 778 C CA . ILE A 1 100 ? 2.987 -6.593 -3.814 1.00 98.75 100 ILE A CA 1
ATOM 779 C C . ILE A 1 100 ? 1.964 -6.732 -2.690 1.00 98.75 100 ILE A C 1
ATOM 781 O O . ILE A 1 100 ? 0.886 -6.138 -2.749 1.00 98.75 100 ILE A O 1
ATOM 785 N N . VAL A 1 101 ? 2.299 -7.525 -1.677 1.00 98.69 101 VAL A N 1
ATOM 786 C CA . VAL A 1 101 ? 1.444 -7.827 -0.530 1.00 98.69 101 VAL A CA 1
ATOM 787 C C . VAL A 1 101 ? 2.153 -7.427 0.755 1.00 98.69 101 VAL A C 1
ATOM 789 O O . VAL A 1 101 ? 3.294 -7.821 0.984 1.00 98.69 101 VAL A O 1
ATOM 792 N N . LEU A 1 102 ? 1.452 -6.677 1.600 1.00 98.62 102 LEU A N 1
ATOM 793 C CA . LEU A 1 102 ? 1.788 -6.451 2.999 1.00 98.62 102 LEU A CA 1
ATOM 794 C C . LEU A 1 102 ? 0.923 -7.367 3.866 1.00 98.62 102 LEU A C 1
ATOM 796 O O . LEU A 1 102 ? -0.305 -7.270 3.823 1.00 98.62 102 LEU A O 1
ATOM 800 N N . ASN A 1 103 ? 1.560 -8.216 4.669 1.00 98.19 103 ASN A N 1
ATOM 801 C CA . ASN A 1 103 ? 0.897 -9.090 5.635 1.00 98.19 103 ASN A CA 1
ATOM 802 C C . ASN A 1 103 ? 1.119 -8.559 7.054 1.00 98.19 103 ASN A C 1
ATOM 804 O O . ASN A 1 103 ? 2.236 -8.594 7.555 1.00 98.19 103 ASN A O 1
ATOM 808 N N . LEU A 1 104 ? 0.072 -8.063 7.705 1.00 96.62 104 LEU A N 1
ATOM 809 C CA . LEU A 1 104 ? 0.164 -7.531 9.063 1.00 96.62 104 LEU A CA 1
ATOM 810 C C . LEU A 1 104 ? -0.031 -8.655 10.085 1.00 96.62 104 LEU A C 1
ATOM 812 O O . LEU A 1 104 ? -0.803 -9.590 9.882 1.00 96.62 104 LEU A O 1
ATOM 816 N N . GLU A 1 105 ? 0.660 -8.547 11.215 1.00 92.44 105 GLU A N 1
ATOM 817 C CA . GLU A 1 105 ? 0.618 -9.522 12.308 1.00 92.44 105 GLU A CA 1
ATOM 818 C C . GLU A 1 105 ? -0.689 -9.485 13.120 1.00 92.44 105 GLU A C 1
ATOM 820 O O . GLU A 1 105 ? -0.958 -10.376 13.926 1.00 92.44 105 GLU A O 1
ATOM 825 N N . THR A 1 106 ? -1.485 -8.434 12.935 1.00 91.69 106 THR A N 1
ATOM 826 C CA . THR A 1 106 ? -2.781 -8.198 13.579 1.00 91.69 106 THR A CA 1
ATOM 827 C C . THR A 1 106 ? -3.597 -7.216 12.732 1.00 91.69 106 THR A C 1
ATOM 829 O O . THR A 1 106 ? -3.168 -6.798 11.655 1.00 91.69 106 THR A O 1
ATOM 832 N N . GLN A 1 107 ? -4.784 -6.849 13.205 1.00 93.06 107 GLN A N 1
ATOM 833 C CA . GLN A 1 107 ? -5.627 -5.851 12.565 1.00 93.06 107 GLN A CA 1
ATOM 834 C C . GLN A 1 107 ? -5.136 -4.426 12.861 1.00 93.06 107 GLN A C 1
ATOM 836 O O . GLN A 1 107 ? -4.947 -4.040 14.012 1.00 93.06 107 GLN A O 1
ATOM 841 N N . PHE A 1 108 ? -5.020 -3.612 11.816 1.00 95.44 108 PHE A N 1
ATOM 842 C CA . PHE A 1 108 ? -4.751 -2.178 11.901 1.00 95.44 108 PHE A CA 1
ATOM 843 C C . PHE A 1 108 ? -5.894 -1.376 11.286 1.00 95.44 108 PHE A C 1
ATOM 845 O 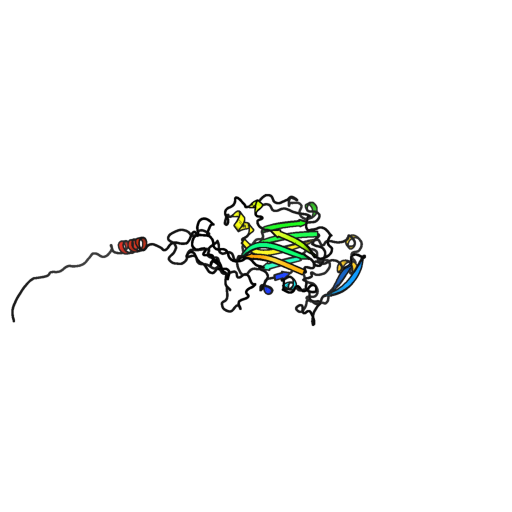O . PHE A 1 108 ? -6.694 -1.884 10.500 1.00 95.44 108 PHE A O 1
ATOM 852 N N . GLN A 1 109 ? -5.939 -0.091 11.624 1.00 94.75 109 GLN A N 1
ATOM 853 C CA . GLN A 1 109 ? -6.780 0.894 10.970 1.00 94.75 109 GLN A CA 1
ATOM 854 C C . GLN A 1 109 ? -5.986 1.603 9.861 1.00 94.75 109 GLN A C 1
ATOM 856 O O . GLN A 1 109 ? -5.158 2.477 10.124 1.00 94.75 109 GLN A O 1
ATOM 861 N N . PHE A 1 110 ? -6.256 1.237 8.615 1.00 96.62 110 PHE A N 1
ATOM 862 C CA . PHE A 1 110 ? -5.754 1.871 7.404 1.00 96.62 110 PHE A CA 1
ATOM 863 C C . PHE A 1 110 ? -6.384 3.246 7.171 1.00 96.62 110 PHE A C 1
ATOM 865 O O . PHE A 1 110 ? -7.595 3.432 7.310 1.00 96.62 110 PHE A O 1
ATOM 872 N N . ILE A 1 111 ? -5.554 4.211 6.778 1.00 95.81 111 ILE A N 1
ATOM 873 C CA . ILE A 1 111 ? -5.966 5.587 6.485 1.00 95.81 111 ILE A CA 1
ATOM 874 C C . ILE A 1 111 ? -5.737 5.893 5.008 1.00 95.81 111 ILE A C 1
ATOM 876 O O . ILE A 1 111 ? -6.666 6.286 4.297 1.00 95.81 111 ILE A O 1
ATOM 880 N N . SER A 1 112 ? -4.503 5.726 4.542 1.00 97.44 112 SER A N 1
ATOM 881 C CA . SER A 1 112 ? -4.116 6.054 3.176 1.00 97.44 112 SER A CA 1
ATOM 882 C C . SER A 1 112 ? -2.856 5.314 2.755 1.00 97.44 112 SER A C 1
ATOM 884 O O . SER A 1 112 ? -2.094 4.811 3.575 1.00 97.44 112 SER A O 1
ATOM 886 N N . THR A 1 113 ? -2.618 5.260 1.450 1.00 98.38 113 THR A N 1
ATOM 887 C CA . THR A 1 113 ? -1.364 4.774 0.888 1.00 98.38 113 THR A CA 1
ATOM 888 C C . THR A 1 113 ? -0.874 5.696 -0.214 1.00 98.38 113 THR A C 1
ATOM 890 O O . THR A 1 113 ? -1.676 6.304 -0.930 1.00 98.38 113 THR A O 1
ATOM 893 N N . ILE A 1 114 ? 0.445 5.808 -0.329 1.00 98.31 114 ILE A N 1
ATOM 894 C CA . ILE A 1 114 ? 1.135 6.560 -1.371 1.00 98.31 114 ILE A CA 1
ATOM 895 C C . ILE A 1 114 ? 2.216 5.649 -1.947 1.00 98.31 114 ILE A C 1
ATOM 897 O O . ILE A 1 114 ? 3.012 5.082 -1.208 1.00 98.31 114 ILE A O 1
ATOM 901 N N . MET A 1 115 ? 2.232 5.499 -3.265 1.00 98.25 115 MET A N 1
ATOM 902 C CA . MET A 1 115 ? 3.253 4.760 -4.002 1.00 98.25 115 MET A CA 1
ATOM 903 C C . MET A 1 115 ? 3.970 5.730 -4.929 1.00 98.25 115 MET A C 1
ATOM 905 O O . MET A 1 115 ? 3.324 6.390 -5.748 1.00 98.25 115 MET A O 1
ATOM 909 N N . ARG A 1 116 ? 5.295 5.812 -4.817 1.00 97.75 116 ARG A N 1
ATOM 910 C CA . ARG A 1 116 ? 6.139 6.669 -5.651 1.00 97.75 116 ARG A CA 1
ATOM 911 C C . ARG A 1 116 ? 6.983 5.808 -6.582 1.00 97.75 116 ARG A C 1
ATOM 913 O O . ARG A 1 116 ? 7.841 5.048 -6.140 1.00 97.75 116 ARG A O 1
ATOM 920 N N . PHE A 1 117 ? 6.749 5.936 -7.881 1.00 97.56 117 PHE A N 1
ATOM 921 C CA . PHE A 1 117 ? 7.359 5.089 -8.900 1.00 97.56 117 PHE A CA 1
ATOM 922 C C . PHE A 1 117 ? 8.669 5.673 -9.431 1.00 97.56 117 PHE A C 1
ATOM 924 O O . PHE A 1 117 ? 8.798 6.885 -9.613 1.00 97.56 117 PHE A O 1
ATOM 931 N N . LYS A 1 118 ? 9.638 4.794 -9.695 1.00 95.88 118 LYS A N 1
ATOM 932 C CA . LYS A 1 118 ? 10.892 5.120 -10.386 1.00 95.88 118 LYS A CA 1
ATOM 933 C C . LYS A 1 118 ? 10.722 5.108 -11.905 1.00 95.88 118 LYS A C 1
ATOM 935 O O . LYS A 1 118 ? 11.338 5.914 -12.591 1.00 95.88 118 LYS A O 1
ATOM 940 N N . THR A 1 119 ? 9.901 4.201 -12.423 1.00 94.81 119 THR A N 1
ATOM 941 C CA . THR A 1 119 ? 9.496 4.171 -13.835 1.00 94.81 119 THR A CA 1
ATOM 942 C C . THR A 1 119 ? 8.110 4.795 -14.011 1.00 94.81 119 THR A C 1
ATOM 944 O O . THR A 1 119 ? 7.547 5.368 -13.072 1.00 94.81 119 THR A O 1
ATOM 947 N N . PHE A 1 120 ? 7.539 4.691 -15.214 1.00 95.00 120 PHE A N 1
ATOM 948 C CA . PHE A 1 120 ? 6.134 5.012 -15.437 1.00 95.00 120 PHE A CA 1
ATOM 949 C C . PHE A 1 120 ? 5.242 4.287 -14.425 1.00 95.00 120 PHE A C 1
ATOM 951 O O . PHE A 1 120 ? 5.428 3.102 -14.133 1.00 95.00 120 PHE A O 1
ATOM 958 N N . ARG A 1 121 ? 4.214 4.987 -13.940 1.00 97.44 121 ARG A N 1
ATOM 959 C CA . ARG A 1 121 ? 3.145 4.349 -13.164 1.00 97.44 121 ARG A CA 1
ATOM 960 C C . ARG A 1 121 ? 2.465 3.269 -14.016 1.00 97.44 121 ARG A C 1
ATOM 962 O O . ARG A 1 121 ? 2.377 3.443 -15.239 1.00 97.44 121 ARG A O 1
ATOM 969 N N . PRO A 1 122 ? 1.944 2.193 -13.398 1.00 98.00 122 PRO A N 1
ATOM 970 C CA . PRO A 1 122 ? 1.216 1.153 -14.110 1.00 98.00 122 PRO A CA 1
ATOM 971 C C . PRO A 1 122 ? 0.110 1.732 -14.993 1.00 98.00 122 PRO A C 1
ATOM 973 O O . PRO A 1 122 ? -0.641 2.620 -14.579 1.00 98.00 122 PRO A O 1
ATOM 976 N N . ALA A 1 123 ? -0.010 1.208 -16.212 1.00 97.75 123 ALA A N 1
ATOM 977 C CA . ALA A 1 123 ? -1.085 1.613 -17.108 1.00 97.75 123 ALA A CA 1
ATOM 978 C C . ALA A 1 123 ? -2.441 1.091 -16.629 1.00 97.75 123 ALA A C 1
ATOM 980 O O . ALA A 1 123 ? -3.455 1.726 -16.910 1.00 97.75 123 ALA A O 1
ATOM 981 N N . ALA A 1 124 ? -2.441 -0.041 -15.919 1.00 98.56 124 ALA A N 1
ATOM 982 C CA . ALA A 1 124 ? -3.566 -0.539 -15.146 1.00 98.56 124 ALA A CA 1
ATOM 983 C C . ALA A 1 124 ? -3.081 -1.223 -13.862 1.00 98.56 124 ALA A C 1
ATOM 985 O O . ALA A 1 124 ? -2.077 -1.945 -13.863 1.00 98.56 124 ALA A O 1
ATOM 986 N N . MET A 1 125 ? -3.790 -0.968 -12.767 1.00 98.69 125 MET A N 1
ATOM 987 C CA . MET A 1 125 ? -3.567 -1.576 -11.462 1.00 98.69 125 MET A CA 1
ATOM 988 C C . MET A 1 125 ? -4.821 -1.478 -10.594 1.00 98.69 125 MET A C 1
ATOM 990 O O . MET A 1 125 ? -5.713 -0.670 -10.854 1.00 98.69 125 MET A O 1
ATOM 994 N N . TYR A 1 126 ? -4.872 -2.255 -9.523 1.00 98.69 126 TYR A N 1
ATOM 995 C CA . TYR A 1 126 ? -5.914 -2.136 -8.512 1.00 98.69 126 TYR A CA 1
ATOM 996 C C . TYR A 1 126 ? -5.356 -2.388 -7.112 1.00 98.69 126 TYR A C 1
ATOM 998 O O . TYR A 1 126 ? -4.319 -3.031 -6.936 1.00 98.69 126 TYR A O 1
ATOM 1006 N N . LEU A 1 127 ? -6.033 -1.809 -6.124 1.00 98.62 127 LEU A N 1
ATOM 1007 C CA . LEU A 1 127 ? -5.712 -1.933 -4.709 1.00 98.62 127 LEU A CA 1
ATOM 1008 C C . LEU A 1 127 ? -6.831 -2.706 -4.024 1.00 98.62 127 LEU A C 1
ATOM 1010 O O . LEU A 1 127 ? -8.010 -2.429 -4.244 1.00 98.62 127 LEU A O 1
ATOM 1014 N N . GLU A 1 128 ? -6.468 -3.637 -3.160 1.00 98.06 128 GLU A N 1
ATOM 1015 C CA . GLU A 1 128 ? -7.398 -4.480 -2.423 1.00 98.06 128 GLU A CA 1
ATOM 1016 C C . GLU A 1 128 ? -6.871 -4.773 -1.020 1.00 98.06 128 GLU A C 1
ATOM 1018 O O . GLU A 1 128 ? -5.683 -4.631 -0.722 1.00 98.06 128 GLU A O 1
ATOM 1023 N N . ARG A 1 129 ? -7.781 -5.178 -0.143 1.00 97.75 129 ARG A N 1
ATOM 1024 C CA . ARG A 1 129 ? -7.499 -5.451 1.264 1.00 97.75 129 ARG A CA 1
ATOM 1025 C C . ARG A 1 129 ? -8.091 -6.773 1.699 1.00 97.75 129 ARG A C 1
ATOM 1027 O O . ARG A 1 129 ? -9.068 -7.240 1.116 1.00 97.75 129 ARG A O 1
ATOM 1034 N N . SER A 1 130 ? -7.577 -7.268 2.808 1.00 97.75 130 SER A N 1
ATOM 1035 C CA . SER A 1 130 ? -8.216 -8.293 3.623 1.00 97.75 130 SER A CA 1
ATOM 1036 C C . SER A 1 130 ? -8.356 -7.776 5.050 1.00 97.75 130 SER A C 1
ATOM 1038 O O . SER A 1 130 ? -7.469 -7.077 5.536 1.00 97.75 130 SER A O 1
ATOM 1040 N N . ASP A 1 131 ? -9.436 -8.165 5.719 1.00 95.31 131 ASP A N 1
ATOM 1041 C CA . ASP A 1 131 ? -9.684 -7.994 7.156 1.00 95.31 131 ASP A CA 1
ATOM 1042 C C . ASP A 1 131 ? -9.637 -9.340 7.919 1.00 95.31 131 ASP A C 1
ATOM 1044 O O . ASP A 1 131 ? -9.853 -9.381 9.126 1.00 95.31 131 ASP A O 1
ATOM 1048 N N . ASN A 1 132 ? -9.315 -10.446 7.234 1.00 95.88 132 ASN A N 1
ATOM 1049 C CA . ASN A 1 132 ? -9.307 -11.806 7.779 1.00 95.88 132 ASN A CA 1
ATOM 1050 C C . ASN A 1 132 ? -8.070 -12.627 7.367 1.00 95.88 132 ASN A C 1
ATOM 1052 O O . ASN A 1 132 ? -8.168 -13.794 6.987 1.00 95.88 132 ASN A O 1
ATOM 1056 N N . PHE A 1 133 ? -6.889 -12.017 7.464 1.00 96.88 133 PHE A N 1
ATOM 1057 C CA . PHE A 1 133 ? -5.580 -12.651 7.245 1.00 96.88 133 PHE A CA 1
ATOM 1058 C C . PHE A 1 133 ? -5.405 -13.302 5.861 1.00 96.88 133 PHE A C 1
ATOM 1060 O O . PHE A 1 133 ? -4.789 -14.355 5.721 1.00 96.88 133 PHE A O 1
ATOM 1067 N N . GLY A 1 134 ? -5.945 -12.664 4.823 1.00 96.62 134 GLY A N 1
ATOM 1068 C CA . GLY A 1 134 ? -5.774 -13.043 3.424 1.00 96.62 134 GLY A CA 1
ATOM 1069 C C . GLY A 1 134 ? -6.782 -14.075 2.924 1.00 96.62 134 GLY A C 1
ATOM 1070 O O . GLY A 1 134 ? -6.673 -14.485 1.768 1.00 96.62 134 GLY A O 1
ATOM 1071 N N . GLN A 1 135 ? -7.757 -14.479 3.749 1.00 97.12 135 GLN A N 1
ATOM 1072 C CA . GLN A 1 135 ? -8.784 -15.453 3.362 1.00 97.12 135 GLN A CA 1
ATOM 1073 C C . GLN A 1 135 ? -9.740 -14.887 2.309 1.00 97.12 135 GLN A C 1
ATOM 1075 O O . GLN A 1 135 ? -10.078 -15.571 1.345 1.00 97.12 135 GLN A O 1
ATOM 1080 N N . THR A 1 136 ? -10.165 -13.632 2.470 1.00 97.50 136 THR A N 1
ATOM 1081 C CA . THR A 1 136 ? -11.013 -12.937 1.497 1.00 97.50 136 THR A CA 1
ATOM 1082 C C . THR A 1 136 ? -10.452 -11.570 1.164 1.00 97.50 136 THR A C 1
ATOM 1084 O O . THR A 1 136 ? -9.923 -10.881 2.033 1.00 97.50 136 THR A O 1
ATOM 1087 N N . TRP A 1 137 ? -10.633 -11.155 -0.086 1.00 97.69 137 TRP A N 1
ATOM 1088 C CA . TRP A 1 137 ? -10.133 -9.883 -0.586 1.00 97.69 137 TRP A CA 1
ATOM 1089 C C . TRP A 1 137 ? -11.276 -9.006 -1.075 1.00 97.69 137 TRP A C 1
ATOM 1091 O O . TRP A 1 137 ? -12.190 -9.477 -1.752 1.00 97.69 137 TRP A O 1
ATOM 1101 N N . LYS A 1 138 ? -11.225 -7.722 -0.720 1.00 96.81 138 LYS A N 1
ATOM 1102 C CA . LYS A 1 138 ? -12.189 -6.704 -1.144 1.00 96.81 138 LYS A CA 1
ATOM 1103 C C . LYS A 1 138 ? -11.443 -5.571 -1.855 1.00 96.81 138 LYS A C 1
ATOM 1105 O O . LYS A 1 138 ? -10.445 -5.085 -1.314 1.00 96.81 138 LYS A O 1
ATOM 1110 N N . PRO A 1 139 ? -11.900 -5.126 -3.035 1.00 97.00 139 PRO A N 1
ATOM 1111 C CA . PRO A 1 139 ? -11.253 -4.037 -3.749 1.00 97.00 139 PRO A CA 1
ATOM 1112 C C . PRO A 1 139 ? -11.479 -2.698 -3.039 1.00 97.00 139 PRO A C 1
ATOM 1114 O O . PRO A 1 139 ? -12.565 -2.412 -2.537 1.00 97.00 139 PRO A O 1
ATOM 1117 N N . TYR A 1 140 ? -10.444 -1.866 -3.032 1.00 96.88 140 TYR A N 1
ATOM 1118 C CA . TYR A 1 140 ? -10.510 -0.464 -2.631 1.00 96.88 140 TYR A CA 1
ATOM 1119 C C . TYR A 1 140 ? -10.760 0.453 -3.829 1.00 96.88 140 TYR A C 1
ATOM 1121 O O . TYR A 1 140 ? -11.626 1.325 -3.774 1.00 96.88 140 TYR A O 1
ATOM 1129 N N . ALA A 1 141 ? -9.962 0.297 -4.886 1.00 97.25 141 ALA A N 1
ATOM 1130 C CA . ALA A 1 141 ? -9.998 1.157 -6.063 1.00 97.25 141 ALA A CA 1
ATOM 1131 C C . ALA A 1 141 ? -9.269 0.522 -7.247 1.00 97.25 141 ALA A C 1
ATOM 1133 O O . ALA A 1 141 ? -8.343 -0.275 -7.073 1.00 97.25 141 ALA A O 1
ATOM 1134 N N . TYR A 1 142 ? -9.658 0.958 -8.440 1.00 98.69 142 TYR A N 1
ATOM 1135 C CA . TYR A 1 142 ? -9.031 0.606 -9.705 1.00 98.69 142 TYR A CA 1
ATOM 1136 C C . TYR A 1 142 ? -8.414 1.854 -10.344 1.00 98.69 142 TYR A C 1
ATOM 1138 O O . TYR A 1 142 ? -8.954 2.959 -10.256 1.00 98.69 142 TYR A O 1
ATOM 1146 N N . PHE A 1 143 ? -7.276 1.681 -11.004 1.00 98.50 143 PHE A N 1
ATOM 1147 C CA . PHE A 1 143 ? -6.549 2.745 -11.685 1.00 98.50 143 PHE A CA 1
ATOM 1148 C C . PHE A 1 143 ? -6.196 2.257 -13.082 1.00 98.50 143 PHE A C 1
ATOM 1150 O O . PHE A 1 143 ? -5.550 1.219 -13.220 1.00 98.50 143 PHE A O 1
ATOM 1157 N N . SER A 1 144 ? -6.630 2.961 -14.123 1.00 98.38 144 SER A N 1
ATOM 1158 C CA . SER A 1 144 ? -6.282 2.590 -15.494 1.00 98.38 144 SER A CA 1
ATOM 1159 C C . SER A 1 144 ? -6.324 3.782 -16.441 1.00 98.38 144 SER A C 1
ATOM 1161 O O . SER A 1 144 ? -7.185 4.646 -16.330 1.00 98.38 144 SER A O 1
ATOM 1163 N N . ASN A 1 145 ? -5.427 3.802 -17.429 1.00 96.94 145 ASN A N 1
ATOM 1164 C CA . ASN A 1 145 ? -5.484 4.761 -18.533 1.00 96.94 145 ASN A CA 1
ATOM 1165 C C . ASN A 1 145 ? -6.620 4.491 -19.541 1.00 96.94 145 ASN A C 1
ATOM 1167 O O . ASN A 1 145 ? -6.849 5.313 -20.423 1.00 96.94 145 ASN A O 1
ATOM 1171 N N . ASN A 1 146 ? -7.317 3.357 -19.428 1.00 97.00 146 ASN A N 1
ATOM 1172 C CA . ASN A 1 146 ? -8.531 3.014 -20.167 1.00 97.00 146 ASN A CA 1
ATOM 1173 C C . ASN A 1 146 ? -9.356 2.014 -19.331 1.00 97.00 146 ASN A C 1
ATOM 1175 O O . ASN A 1 146 ? -9.255 0.794 -19.503 1.00 97.00 146 ASN A O 1
ATOM 1179 N N . CYS A 1 147 ? -10.148 2.550 -18.397 1.00 98.06 147 CYS A N 1
ATOM 1180 C CA . CYS A 1 147 ? -10.967 1.769 -17.471 1.00 98.06 147 CYS A CA 1
ATOM 1181 C C . CYS A 1 147 ? -11.932 0.799 -18.180 1.00 98.06 147 CYS A C 1
ATOM 1183 O O . CYS A 1 147 ? -11.922 -0.372 -17.807 1.00 98.06 147 CYS A O 1
ATOM 1185 N N . PRO A 1 148 ? -12.688 1.195 -19.230 1.00 97.81 148 PRO A N 1
ATOM 1186 C CA . PRO A 1 148 ? -13.593 0.274 -19.923 1.00 97.81 148 PRO A CA 1
ATOM 1187 C C . PRO A 1 148 ? -12.899 -0.940 -20.548 1.00 97.81 148 PRO A C 1
ATOM 1189 O O . PRO A 1 148 ? -13.514 -1.995 -20.664 1.00 97.81 148 PRO A O 1
ATOM 1192 N N . ARG A 1 149 ? -11.627 -0.812 -20.953 1.00 96.69 149 ARG A N 1
ATOM 1193 C CA . ARG A 1 149 ? -10.851 -1.941 -21.483 1.00 96.69 149 ARG A CA 1
ATOM 1194 C C . ARG A 1 149 ? -10.377 -2.877 -20.374 1.00 96.69 149 ARG A C 1
ATOM 1196 O O . ARG A 1 149 ? -10.507 -4.087 -20.514 1.00 96.69 149 ARG A O 1
ATOM 1203 N N . ASP A 1 150 ? -9.752 -2.332 -19.332 1.00 97.94 150 ASP A N 1
ATOM 1204 C CA . ASP A 1 150 ? -9.049 -3.159 -18.339 1.00 97.94 150 ASP A CA 1
ATOM 1205 C C . ASP A 1 150 ? -9.975 -3.664 -17.222 1.00 97.94 150 ASP A C 1
ATOM 1207 O O . ASP A 1 150 ? -9.746 -4.741 -16.677 1.00 97.94 150 ASP A O 1
ATOM 1211 N N . PHE A 1 151 ? -11.014 -2.895 -16.887 1.00 98.12 151 PHE A N 1
ATOM 1212 C CA . PHE A 1 151 ? -11.961 -3.167 -15.805 1.00 98.12 151 PHE A CA 1
ATOM 1213 C C . PHE A 1 151 ? -13.402 -2.842 -16.259 1.00 98.12 151 PHE A C 1
ATOM 1215 O O . PHE A 1 151 ? -14.008 -1.902 -15.741 1.00 98.12 151 PHE A O 1
ATOM 1222 N N . PRO A 1 152 ? -13.962 -3.591 -17.233 1.00 97.38 152 PRO A N 1
ATOM 1223 C CA . PRO A 1 152 ? -15.231 -3.256 -17.895 1.00 97.38 152 PRO A CA 1
ATOM 1224 C C . PRO A 1 152 ? -16.431 -3.171 -16.942 1.00 97.38 152 PRO A C 1
ATOM 1226 O O . PRO A 1 152 ? -17.336 -2.367 -17.161 1.00 97.38 152 PRO A O 1
ATOM 1229 N N . ASP A 1 153 ? -16.420 -3.957 -15.864 1.00 97.38 153 ASP A N 1
ATOM 1230 C CA . ASP A 1 153 ? -17.503 -4.002 -14.874 1.00 97.38 153 ASP A CA 1
ATOM 1231 C C . ASP A 1 153 ? -17.397 -2.902 -13.803 1.00 97.38 153 ASP A C 1
ATOM 1233 O O . ASP A 1 153 ? -18.280 -2.764 -12.952 1.00 97.38 153 ASP A O 1
ATOM 1237 N N . ILE A 1 154 ? -16.318 -2.112 -13.814 1.00 98.19 154 ILE A N 1
ATOM 1238 C CA . ILE A 1 154 ? -16.049 -1.096 -12.797 1.00 98.19 154 ILE A CA 1
ATOM 1239 C C . ILE A 1 154 ? -16.357 0.296 -13.360 1.00 98.19 154 ILE A C 1
ATOM 1241 O O . ILE A 1 154 ? -15.764 0.712 -14.357 1.00 98.19 154 ILE A O 1
ATOM 1245 N N . PRO A 1 155 ? -17.235 1.083 -12.714 1.00 97.44 155 PRO A N 1
ATOM 1246 C CA . PRO A 1 155 ? -17.607 2.393 -13.227 1.00 97.44 155 PRO A CA 1
ATOM 1247 C C . PRO A 1 155 ? -16.437 3.390 -13.159 1.00 97.44 155 PRO A C 1
ATOM 1249 O O . PRO A 1 155 ? -15.848 3.607 -12.096 1.00 97.44 155 PRO A O 1
ATOM 1252 N N . GLU A 1 156 ? -16.152 4.063 -14.277 1.00 97.00 156 GLU A N 1
ATOM 1253 C CA . GLU A 1 156 ? -15.197 5.177 -14.347 1.00 97.00 156 GLU A CA 1
ATOM 1254 C C . GLU A 1 156 ? -15.869 6.476 -13.882 1.00 97.00 156 GLU A C 1
ATOM 1256 O O . GLU A 1 156 ? -16.508 7.196 -14.651 1.00 97.00 156 GLU A O 1
ATOM 1261 N N . ARG A 1 157 ? -15.794 6.747 -12.576 1.00 95.00 157 ARG A N 1
ATOM 1262 C CA . ARG A 1 157 ? -16.346 7.960 -11.954 1.00 95.00 157 ARG A CA 1
ATOM 1263 C C . ARG A 1 157 ? -15.703 8.236 -10.589 1.00 95.00 157 ARG A C 1
ATOM 1265 O O . ARG A 1 157 ? -15.184 7.310 -9.960 1.00 95.00 157 ARG A O 1
ATOM 1272 N N . PRO A 1 158 ? -15.778 9.475 -10.072 1.00 92.38 158 PRO A N 1
ATOM 1273 C CA . PRO A 1 158 ? -15.400 9.757 -8.691 1.00 92.38 158 PRO A CA 1
ATOM 1274 C C . PRO A 1 158 ? -16.247 8.951 -7.702 1.00 92.38 158 PRO A C 1
ATOM 1276 O O . PRO A 1 158 ? -17.447 8.754 -7.924 1.00 92.38 158 PRO A O 1
ATOM 1279 N N . ARG A 1 159 ? -15.635 8.527 -6.591 1.00 92.19 159 ARG A N 1
ATOM 1280 C CA . ARG A 1 159 ? -16.368 7.924 -5.471 1.00 92.19 159 ARG A CA 1
ATOM 1281 C C . ARG A 1 159 ? -17.272 8.975 -4.825 1.00 92.19 159 ARG A C 1
ATOM 1283 O O . ARG A 1 159 ? -16.833 10.096 -4.579 1.00 92.19 159 ARG A O 1
ATOM 1290 N N . ARG A 1 160 ? -18.524 8.611 -4.553 1.00 89.00 160 ARG A N 1
ATOM 1291 C CA . ARG A 1 160 ? -19.526 9.450 -3.876 1.00 89.00 160 ARG A CA 1
ATOM 1292 C C . ARG A 1 160 ? -19.824 8.941 -2.472 1.00 89.00 160 ARG A C 1
ATOM 1294 O O . ARG A 1 160 ? -20.093 9.741 -1.584 1.00 89.00 160 ARG A O 1
ATOM 1301 N N . THR A 1 161 ? -19.753 7.627 -2.273 1.00 88.88 161 THR A N 1
ATOM 1302 C CA . THR A 1 161 ? -19.948 6.971 -0.975 1.00 88.88 161 THR A CA 1
ATOM 1303 C C . THR A 1 161 ? -18.740 6.123 -0.595 1.00 88.88 161 THR A C 1
ATOM 1305 O O . THR A 1 161 ? -17.948 5.745 -1.457 1.00 88.88 161 THR A O 1
ATOM 1308 N N . LEU A 1 162 ? -18.585 5.819 0.697 1.00 87.25 162 LEU A N 1
ATOM 1309 C CA . LEU A 1 162 ? -17.513 4.948 1.192 1.00 87.25 162 LEU A CA 1
ATOM 1310 C C . LEU A 1 162 ? -17.502 3.579 0.483 1.00 87.25 162 LEU A C 1
ATOM 1312 O O . LEU A 1 162 ? -16.442 3.054 0.156 1.00 87.25 162 LEU A O 1
ATOM 1316 N N . ASN A 1 163 ? -18.674 3.041 0.161 1.00 87.25 163 ASN A N 1
ATOM 1317 C CA . ASN A 1 163 ? -18.799 1.723 -0.458 1.00 87.25 163 ASN A CA 1
ATOM 1318 C C . ASN A 1 163 ? -18.576 1.740 -1.981 1.00 87.25 163 ASN A C 1
ATOM 1320 O O . ASN A 1 163 ? -18.580 0.682 -2.608 1.00 87.25 163 ASN A O 1
ATOM 1324 N N . ASP A 1 164 ? -18.388 2.915 -2.590 1.00 92.81 164 ASP A N 1
ATOM 1325 C CA . ASP A 1 164 ? -18.167 3.015 -4.028 1.00 92.81 164 ASP A CA 1
ATOM 1326 C C . ASP A 1 164 ? -16.782 2.480 -4.402 1.00 92.81 164 ASP A C 1
ATOM 1328 O O . ASP A 1 164 ? -15.749 3.065 -4.064 1.00 92.81 164 ASP A O 1
ATOM 1332 N N . VAL A 1 165 ? -16.773 1.414 -5.196 1.00 96.19 165 VAL A N 1
ATOM 1333 C CA . VAL A 1 165 ? -15.581 0.902 -5.870 1.00 96.19 165 VAL A CA 1
ATOM 1334 C C . VAL A 1 165 ? -15.605 1.408 -7.308 1.00 96.19 165 VAL A C 1
ATOM 1336 O O . VAL A 1 165 ? -16.503 1.071 -8.081 1.00 96.19 165 VAL A O 1
ATOM 1339 N N . THR A 1 166 ? -14.646 2.262 -7.662 1.00 97.56 166 THR A N 1
ATOM 1340 C CA . THR A 1 166 ? -14.599 2.919 -8.975 1.00 97.56 166 THR A CA 1
ATOM 1341 C C . THR A 1 166 ? -13.221 2.812 -9.615 1.00 97.56 166 THR A C 1
ATOM 1343 O O . THR A 1 166 ? -12.233 2.466 -8.958 1.00 97.56 166 THR A O 1
ATOM 1346 N N . CYS A 1 167 ? -13.171 3.110 -10.913 1.00 98.44 167 CYS A N 1
ATOM 1347 C CA . CYS A 1 167 ? -11.938 3.235 -11.674 1.00 98.44 167 CYS A CA 1
ATOM 1348 C C . CYS A 1 167 ? -11.632 4.707 -11.973 1.00 98.44 167 CYS A C 1
ATOM 1350 O O . CYS A 1 167 ? -12.540 5.496 -12.245 1.00 98.44 167 CYS A O 1
ATOM 1352 N N . THR A 1 168 ? -10.356 5.089 -11.913 1.00 97.00 168 THR A N 1
ATOM 1353 C CA . THR A 1 168 ? -9.888 6.435 -12.270 1.00 97.00 168 THR A CA 1
ATOM 1354 C C . THR A 1 168 ? -8.668 6.386 -13.183 1.00 97.00 168 THR A C 1
ATOM 1356 O O . THR A 1 168 ? -7.782 5.548 -13.015 1.00 97.00 168 THR A O 1
ATOM 1359 N N . ASN A 1 169 ? -8.588 7.331 -14.119 1.00 95.19 169 ASN A N 1
ATOM 1360 C CA . ASN A 1 169 ? -7.466 7.475 -15.049 1.00 95.19 169 ASN A CA 1
ATOM 1361 C C . ASN A 1 169 ? -6.411 8.506 -14.613 1.00 95.19 169 ASN A C 1
ATOM 1363 O O . ASN A 1 169 ? -5.365 8.639 -15.256 1.00 95.19 169 ASN A O 1
ATOM 1367 N N . VAL A 1 170 ? -6.654 9.205 -13.498 1.00 94.75 170 VAL A N 1
ATOM 1368 C CA . VAL A 1 170 ? -5.818 10.313 -12.999 1.00 94.75 170 VAL A CA 1
ATOM 1369 C C . VAL A 1 170 ? -4.374 9.873 -12.731 1.00 94.75 170 VAL A C 1
ATOM 1371 O O . VAL A 1 170 ? -3.430 10.633 -12.943 1.00 94.75 170 VAL A O 1
ATOM 1374 N N . TYR A 1 171 ? -4.189 8.628 -12.291 1.00 95.06 171 TYR A N 1
ATOM 1375 C CA . TYR A 1 171 ? -2.905 8.109 -11.820 1.00 95.06 171 TYR A CA 1
ATOM 1376 C C . TYR A 1 171 ? -2.180 7.194 -12.818 1.00 95.06 171 TYR A C 1
ATOM 1378 O O . TYR A 1 171 ? -1.091 6.717 -12.514 1.00 95.06 171 TYR A O 1
ATOM 1386 N N . SER A 1 172 ? -2.736 6.973 -14.011 1.00 95.56 172 SER A N 1
ATOM 1387 C CA . SER A 1 172 ? -2.208 5.998 -14.984 1.00 95.56 172 SER A CA 1
ATOM 1388 C C . SER A 1 172 ? -1.661 6.637 -16.267 1.00 95.56 172 SER A C 1
ATOM 1390 O O . SER A 1 172 ? -1.355 5.946 -17.239 1.00 95.56 172 SER A O 1
ATOM 1392 N N . GLN A 1 173 ? -1.511 7.965 -16.277 1.00 91.38 173 GLN A N 1
ATOM 1393 C CA . GLN A 1 173 ? -0.916 8.710 -17.390 1.00 91.38 173 GLN A CA 1
ATOM 1394 C C . GLN A 1 173 ? 0.599 8.471 -17.489 1.00 91.38 173 GLN A C 1
ATOM 1396 O O . GLN A 1 173 ? 1.268 8.277 -16.467 1.00 91.38 173 GLN A O 1
ATOM 1401 N N . LEU A 1 174 ? 1.139 8.558 -18.711 1.00 90.00 174 LEU A N 1
ATOM 1402 C CA . LEU A 1 174 ? 2.570 8.385 -19.015 1.00 90.00 174 LEU A CA 1
ATOM 1403 C C . LEU A 1 174 ? 3.476 9.443 -18.366 1.00 90.00 174 LEU A C 1
ATOM 1405 O O . LEU A 1 174 ? 4.661 9.198 -18.180 1.00 90.00 174 LEU A O 1
ATOM 1409 N N . THR A 1 175 ? 2.955 10.625 -18.034 1.00 89.94 175 THR A N 1
ATOM 1410 C CA . THR A 1 175 ? 3.739 11.702 -17.420 1.00 89.94 175 THR A CA 1
ATOM 1411 C C . THR A 1 175 ? 3.464 11.815 -15.915 1.00 89.94 175 THR A C 1
ATOM 1413 O O . THR A 1 175 ? 2.300 11.780 -15.503 1.00 89.94 175 THR A O 1
ATOM 1416 N N . PRO A 1 176 ? 4.501 11.988 -15.073 1.00 92.94 176 PRO A N 1
ATOM 1417 C CA . PRO A 1 176 ? 5.928 12.012 -15.415 1.00 92.94 176 PRO A CA 1
ATOM 1418 C C . PRO A 1 176 ? 6.497 10.605 -15.678 1.00 92.94 176 PRO A C 1
ATOM 1420 O O . PRO A 1 176 ? 5.915 9.605 -15.259 1.00 92.94 176 PRO A O 1
ATOM 1423 N N . SER A 1 177 ? 7.656 10.539 -16.341 1.00 89.81 177 SER A N 1
ATOM 1424 C CA . SER A 1 177 ? 8.355 9.276 -16.625 1.00 89.81 177 SER A CA 1
ATOM 1425 C C . SER A 1 177 ? 9.036 8.637 -15.414 1.00 89.81 177 SER A C 1
ATOM 1427 O O . SER A 1 177 ? 9.337 7.449 -15.427 1.00 89.81 177 SER A O 1
ATOM 1429 N N . GLU A 1 178 ? 9.274 9.437 -14.380 1.00 92.88 178 GLU A N 1
ATOM 1430 C CA . GLU A 1 178 ? 9.900 9.062 -13.119 1.00 92.88 178 GLU A CA 1
ATOM 1431 C C . GLU A 1 178 ? 9.313 9.936 -12.004 1.00 92.88 178 GLU A C 1
ATOM 1433 O O . GLU A 1 178 ? 8.921 11.081 -12.239 1.00 92.88 178 GLU A O 1
ATOM 1438 N N . GLY A 1 179 ? 9.219 9.404 -10.787 1.00 94.62 179 GLY A N 1
ATOM 1439 C CA . GLY A 1 179 ? 8.675 10.120 -9.634 1.00 94.62 179 GLY A CA 1
ATOM 1440 C C . GLY A 1 179 ? 7.152 10.252 -9.648 1.00 94.62 179 GLY A C 1
ATOM 1441 O O . GLY A 1 179 ? 6.597 10.987 -8.834 1.00 94.62 179 GLY A O 1
ATOM 1442 N N . GLY A 1 180 ? 6.464 9.551 -10.554 1.00 96.88 180 GLY A N 1
ATOM 1443 C CA . GLY A 1 180 ? 5.008 9.521 -10.595 1.00 96.88 180 GLY A CA 1
ATOM 1444 C C . GLY A 1 180 ? 4.438 8.924 -9.310 1.00 96.88 180 GLY A C 1
ATOM 1445 O O . GLY A 1 180 ? 4.912 7.898 -8.828 1.00 96.88 180 GLY A O 1
ATOM 1446 N N . VAL A 1 181 ? 3.397 9.555 -8.769 1.00 97.88 181 VAL A N 1
ATOM 1447 C CA . VAL A 1 181 ? 2.740 9.122 -7.531 1.00 97.88 181 VAL A CA 1
ATOM 1448 C C . VAL A 1 181 ? 1.362 8.539 -7.831 1.00 97.88 181 VAL A C 1
ATOM 1450 O O . VAL A 1 181 ? 0.640 9.056 -8.689 1.00 97.88 181 VAL A O 1
ATOM 1453 N N . VAL A 1 182 ? 1.003 7.480 -7.107 1.00 98.31 182 VAL A N 1
ATOM 1454 C CA . VAL A 1 182 ? -0.362 6.955 -6.984 1.00 98.31 182 VAL A CA 1
ATOM 1455 C C . VAL A 1 182 ? -0.745 7.029 -5.511 1.00 98.31 182 VAL A C 1
ATOM 1457 O O . VAL A 1 182 ? -0.023 6.509 -4.664 1.00 98.31 182 VAL A O 1
ATOM 1460 N N . ALA A 1 183 ? -1.859 7.687 -5.198 1.00 97.69 183 ALA A N 1
ATOM 1461 C CA . ALA A 1 183 ? -2.318 7.857 -3.825 1.00 97.69 183 ALA A CA 1
ATOM 1462 C C . ALA A 1 183 ? -3.763 7.382 -3.670 1.00 97.69 183 ALA A C 1
ATOM 1464 O O . ALA A 1 183 ? -4.588 7.546 -4.569 1.00 97.69 183 ALA A O 1
ATOM 1465 N N . PHE A 1 184 ? -4.073 6.818 -2.508 1.00 96.75 184 PHE A N 1
ATOM 1466 C CA . PHE A 1 184 ? -5.418 6.389 -2.151 1.00 96.75 184 PHE A CA 1
ATOM 1467 C C . PHE A 1 184 ? -5.697 6.678 -0.677 1.00 96.75 184 PHE A C 1
ATOM 1469 O O . PHE A 1 184 ? -4.841 6.459 0.175 1.00 96.75 184 PHE A O 1
ATOM 1476 N N . MET A 1 185 ? -6.907 7.143 -0.370 1.00 95.12 185 MET A N 1
ATOM 1477 C CA . MET A 1 185 ? -7.387 7.373 0.994 1.00 95.12 185 MET A CA 1
ATOM 1478 C C . MET A 1 185 ? -8.646 6.541 1.225 1.00 95.12 185 MET A C 1
ATOM 1480 O O . MET A 1 185 ? -9.581 6.620 0.428 1.00 95.12 185 MET A O 1
ATOM 1484 N N . ALA A 1 186 ? -8.682 5.755 2.302 1.00 92.81 186 ALA A N 1
ATOM 1485 C CA . ALA A 1 186 ? -9.780 4.831 2.577 1.00 92.81 186 ALA A CA 1
ATOM 1486 C C . ALA A 1 186 ? -11.109 5.574 2.760 1.00 92.81 186 ALA A C 1
ATOM 1488 O O . ALA A 1 186 ? -12.068 5.304 2.040 1.00 92.81 186 ALA A O 1
ATOM 1489 N N . ALA A 1 187 ? -11.127 6.561 3.657 1.00 87.00 187 ALA A N 1
ATOM 1490 C CA . ALA A 1 187 ? -12.313 7.338 3.999 1.00 87.00 187 ALA A CA 1
ATOM 1491 C C . ALA A 1 187 ? -11.992 8.846 4.022 1.00 87.00 187 ALA A C 1
ATOM 1493 O O . ALA A 1 187 ? -11.637 9.370 5.077 1.00 87.00 187 ALA A O 1
ATOM 1494 N N . PRO A 1 188 ? -12.106 9.557 2.885 1.00 86.25 188 PRO A N 1
ATOM 1495 C CA . PRO A 1 188 ? -12.027 11.020 2.835 1.00 86.25 188 PRO A CA 1
ATOM 1496 C C . PRO A 1 188 ? -13.111 11.676 3.695 1.00 86.25 188 PRO A C 1
ATOM 1498 O O . PRO A 1 188 ? -14.239 11.174 3.741 1.00 86.25 188 PRO A O 1
ATOM 1501 N N . SER A 1 189 ? -12.779 12.772 4.384 1.00 83.44 189 SER A N 1
ATOM 1502 C CA . SER A 1 189 ? -13.653 13.464 5.351 1.00 83.44 189 SER A CA 1
ATOM 1503 C C . SER A 1 189 ? -15.023 13.826 4.780 1.00 83.44 189 SER A C 1
ATOM 1505 O O . SER A 1 189 ? -16.042 13.666 5.450 1.00 83.44 189 SER A O 1
ATOM 1507 N N . GLU A 1 190 ? -15.062 14.235 3.515 1.00 84.56 190 GLU A N 1
ATOM 1508 C CA . GLU A 1 190 ? -16.266 14.661 2.800 1.00 84.56 190 GLU A CA 1
ATOM 1509 C C . GLU A 1 190 ? -17.287 13.522 2.661 1.00 84.56 190 GLU A C 1
ATOM 1511 O O . GLU A 1 190 ? -18.490 13.760 2.617 1.00 84.56 190 GLU A O 1
ATOM 1516 N N . MET A 1 191 ? -16.812 12.273 2.625 1.00 83.81 191 MET A N 1
ATOM 1517 C CA . MET A 1 191 ? -17.633 11.084 2.381 1.00 83.81 191 MET A CA 1
ATOM 1518 C C . MET A 1 191 ? -18.183 10.453 3.666 1.00 83.81 191 MET A C 1
ATOM 1520 O O . MET A 1 191 ? -19.003 9.540 3.594 1.00 83.81 191 MET A O 1
ATOM 1524 N N . HIS A 1 192 ? -17.728 10.902 4.839 1.00 81.12 192 HIS A N 1
ATOM 1525 C CA . HIS A 1 192 ? -18.099 10.303 6.124 1.00 81.12 192 HIS A CA 1
ATOM 1526 C C . HIS A 1 192 ? -18.413 11.320 7.228 1.00 81.12 192 HIS A C 1
ATOM 1528 O O . HIS A 1 192 ? -18.515 10.935 8.392 1.00 81.12 192 HIS A O 1
ATOM 1534 N N . ALA A 1 193 ? -18.597 12.598 6.881 1.00 81.38 193 ALA A N 1
ATOM 1535 C CA . ALA A 1 193 ? -18.871 13.675 7.836 1.00 81.38 193 ALA A CA 1
ATOM 1536 C C . ALA A 1 193 ? -20.078 13.392 8.752 1.00 81.38 193 ALA A C 1
ATOM 1538 O O . ALA A 1 193 ? -20.050 13.738 9.928 1.00 81.38 193 ALA A O 1
ATOM 1539 N N . ASN A 1 194 ? -21.101 12.708 8.228 1.00 81.38 194 ASN A N 1
ATOM 1540 C CA . ASN A 1 194 ? -22.328 12.374 8.960 1.00 81.38 194 ASN A CA 1
ATOM 1541 C C . ASN A 1 194 ? -22.320 10.959 9.569 1.00 81.38 194 ASN A C 1
ATOM 1543 O O . ASN A 1 194 ? -23.323 10.539 10.141 1.00 81.38 194 ASN A O 1
ATOM 1547 N N . LEU A 1 195 ? -21.227 10.198 9.422 1.00 81.62 195 LEU A N 1
ATOM 1548 C CA . LEU A 1 195 ? -21.135 8.821 9.910 1.00 81.62 195 LEU A CA 1
ATOM 1549 C C . LEU A 1 195 ? -20.429 8.757 11.276 1.00 81.62 195 LEU A C 1
ATOM 1551 O O . LEU A 1 195 ? -19.331 9.315 11.419 1.00 81.62 195 LEU A O 1
ATOM 1555 N N . PRO A 1 196 ? -20.972 8.001 12.253 1.00 82.94 196 PRO A N 1
ATOM 1556 C CA . PRO A 1 196 ? -20.283 7.718 13.512 1.00 82.94 196 PRO A CA 1
ATOM 1557 C C . PRO A 1 196 ? -18.874 7.165 13.273 1.00 82.94 196 PRO A C 1
ATOM 1559 O O . PRO A 1 196 ? -18.668 6.411 12.322 1.00 82.94 196 PRO A O 1
ATOM 1562 N N . LEU A 1 197 ? -17.911 7.502 14.141 1.00 76.25 197 LEU A N 1
ATOM 1563 C CA . LEU A 1 197 ? -16.489 7.131 13.993 1.00 76.25 197 LEU A CA 1
ATOM 1564 C C . LEU A 1 197 ? -16.254 5.627 13.796 1.00 76.25 197 LEU A C 1
ATOM 1566 O O . LEU A 1 197 ? -15.422 5.248 12.975 1.00 76.25 197 LEU A O 1
ATOM 1570 N N . TYR A 1 198 ? -17.032 4.804 14.496 1.00 80.12 198 TYR A N 1
ATOM 1571 C CA . TYR A 1 198 ? -16.991 3.342 14.433 1.00 80.12 198 TYR A CA 1
ATOM 1572 C C . TYR A 1 198 ? -18.255 2.751 13.790 1.00 80.12 198 TYR A C 1
ATOM 1574 O O . TYR A 1 198 ? -18.693 1.667 14.159 1.00 80.12 198 TYR A O 1
ATOM 1582 N N . SER A 1 199 ? -18.866 3.456 12.836 1.00 84.44 199 SER A N 1
ATOM 1583 C CA . SER A 1 199 ? -19.899 2.862 11.973 1.00 84.44 199 SER A CA 1
ATOM 1584 C C . SER A 1 199 ? -19.351 1.657 11.206 1.00 84.44 199 SER A C 1
ATOM 1586 O O . SER A 1 199 ? -18.151 1.589 10.918 1.00 84.44 199 SER A O 1
ATOM 1588 N N . GLU A 1 200 ? -20.228 0.711 10.875 1.00 85.19 200 GLU A N 1
ATOM 1589 C CA . GLU A 1 200 ? -19.854 -0.512 10.164 1.00 85.19 200 GLU A CA 1
ATOM 1590 C C . GLU A 1 200 ? -19.160 -0.186 8.835 1.00 85.19 200 GLU A C 1
ATOM 1592 O O . GLU A 1 200 ? -18.134 -0.770 8.513 1.00 85.19 200 GLU A O 1
ATOM 1597 N N . GLU A 1 201 ? -19.629 0.827 8.106 1.00 85.19 201 GLU A N 1
ATOM 1598 C CA . GLU A 1 201 ? -19.057 1.267 6.833 1.00 85.19 201 GLU A CA 1
ATOM 1599 C C . GLU A 1 201 ? -17.615 1.771 6.983 1.00 85.19 201 GLU A C 1
ATOM 1601 O O . GLU A 1 201 ? -16.735 1.422 6.191 1.00 85.19 201 GLU A O 1
ATOM 1606 N N . ARG A 1 202 ? -17.340 2.570 8.023 1.00 87.12 202 ARG A N 1
ATOM 1607 C CA . ARG A 1 202 ? -15.985 3.081 8.284 1.00 87.12 202 ARG A CA 1
ATOM 1608 C C . ARG A 1 202 ? -15.054 1.976 8.750 1.00 87.12 202 ARG A C 1
ATOM 1610 O O . ARG A 1 202 ? -13.902 1.935 8.317 1.00 87.12 202 ARG A O 1
ATOM 1617 N N . GLN A 1 203 ? -15.533 1.095 9.624 1.00 85.00 203 GLN A N 1
ATOM 1618 C CA . GLN A 1 203 ? -14.750 -0.041 10.104 1.00 85.00 203 GLN A CA 1
ATOM 1619 C C . GLN A 1 203 ? -14.442 -0.999 8.963 1.00 85.00 203 GLN A C 1
ATOM 1621 O O . GLN A 1 203 ? -13.281 -1.342 8.770 1.00 85.00 203 GLN A O 1
ATOM 1626 N N . ASN A 1 204 ? -15.439 -1.320 8.139 1.00 86.62 204 ASN A N 1
ATOM 1627 C CA . ASN A 1 204 ? -15.270 -2.162 6.970 1.00 86.62 204 ASN A CA 1
ATOM 1628 C C . ASN A 1 204 ? -14.161 -1.616 6.077 1.00 86.62 204 ASN A C 1
ATOM 1630 O O . ASN A 1 204 ? -13.297 -2.381 5.693 1.00 86.62 204 ASN A O 1
ATOM 1634 N N . LEU A 1 205 ? -14.111 -0.320 5.770 1.00 89.62 205 LEU A N 1
ATOM 1635 C CA . LEU A 1 205 ? -13.031 0.212 4.932 1.00 89.62 205 LEU A CA 1
ATOM 1636 C C . LEU A 1 205 ? -11.684 0.378 5.625 1.00 89.62 205 LEU A C 1
ATOM 1638 O O . LEU A 1 205 ? -10.670 0.354 4.936 1.00 89.62 205 LEU A O 1
ATOM 1642 N N . SER A 1 206 ? -11.650 0.644 6.925 1.00 91.50 206 SER A N 1
ATOM 1643 C CA . SER A 1 206 ? -10.398 0.988 7.603 1.00 91.50 206 SER A CA 1
ATOM 1644 C C . SER A 1 206 ? -9.729 -0.215 8.260 1.00 91.50 206 SER A C 1
ATOM 1646 O O . SER A 1 206 ? -8.511 -0.228 8.355 1.00 91.50 206 SER A O 1
ATOM 1648 N N . ALA A 1 207 ? -10.465 -1.254 8.649 1.00 93.12 207 ALA A N 1
ATOM 1649 C CA . ALA A 1 207 ? -9.880 -2.474 9.186 1.00 93.12 207 ALA A CA 1
ATOM 1650 C C . ALA A 1 207 ? -9.132 -3.253 8.094 1.00 93.12 207 ALA A C 1
ATOM 1652 O O . ALA A 1 207 ? -9.712 -3.630 7.067 1.00 93.12 207 ALA A O 1
ATOM 1653 N N . ILE A 1 208 ? -7.842 -3.506 8.330 1.00 96.69 208 ILE A N 1
ATOM 1654 C CA . ILE A 1 208 ? -7.008 -4.345 7.469 1.00 96.69 208 ILE A CA 1
ATOM 1655 C C . ILE A 1 208 ? -6.112 -5.278 8.286 1.00 96.69 208 ILE A C 1
ATOM 1657 O O . ILE A 1 208 ? -5.560 -4.899 9.315 1.00 96.69 208 ILE A O 1
ATOM 1661 N N . THR A 1 209 ? -5.916 -6.484 7.769 1.00 97.19 209 THR A N 1
ATOM 1662 C CA . THR A 1 209 ? -4.840 -7.421 8.127 1.00 97.19 209 THR A CA 1
ATOM 1663 C C . THR A 1 209 ? -3.861 -7.594 6.967 1.00 97.19 209 THR A C 1
ATOM 1665 O O . THR A 1 209 ? -2.725 -8.010 7.162 1.00 97.19 209 THR A O 1
ATOM 1668 N N . ASN A 1 210 ? -4.287 -7.300 5.735 1.00 98.56 210 ASN A N 1
ATOM 1669 C CA . ASN A 1 210 ? -3.425 -7.360 4.562 1.00 98.56 210 ASN A CA 1
ATOM 1670 C C . ASN A 1 210 ? -3.799 -6.249 3.588 1.00 98.56 210 ASN A C 1
ATOM 1672 O O . ASN A 1 210 ? -4.975 -5.902 3.441 1.00 98.56 210 ASN A O 1
ATOM 1676 N N . LEU A 1 211 ? -2.795 -5.750 2.878 1.00 98.69 211 LEU A N 1
ATOM 1677 C CA . LEU A 1 211 ? -2.958 -4.806 1.781 1.00 98.69 211 LEU A CA 1
ATOM 1678 C C . LEU A 1 211 ? -2.230 -5.368 0.564 1.00 98.69 211 LEU A C 1
ATOM 1680 O O . LEU A 1 211 ? -1.063 -5.742 0.667 1.00 98.69 211 LEU A O 1
ATOM 1684 N N . ARG A 1 212 ? -2.910 -5.442 -0.580 1.00 98.69 212 ARG A N 1
ATOM 1685 C CA . ARG A 1 212 ? -2.322 -5.915 -1.833 1.00 98.69 212 ARG A CA 1
ATOM 1686 C C . ARG A 1 212 ? -2.541 -4.885 -2.919 1.00 98.69 212 ARG A C 1
ATOM 1688 O O . ARG A 1 212 ? -3.651 -4.401 -3.130 1.00 98.69 212 ARG A O 1
ATOM 1695 N N . VAL A 1 213 ? -1.461 -4.574 -3.615 1.00 98.75 213 VAL A N 1
ATOM 1696 C CA . VAL A 1 213 ? -1.497 -3.826 -4.861 1.00 98.75 213 VAL A CA 1
ATOM 1697 C C . VAL A 1 213 ? -1.132 -4.769 -5.995 1.00 98.75 213 VAL A C 1
ATOM 1699 O O . VAL A 1 213 ? -0.125 -5.471 -5.917 1.00 98.75 213 VAL A O 1
ATOM 1702 N N . THR A 1 214 ? -1.952 -4.788 -7.042 1.00 98.81 214 THR A N 1
ATOM 1703 C CA . THR A 1 214 ? -1.738 -5.634 -8.217 1.00 98.81 214 THR A CA 1
ATOM 1704 C C . THR A 1 214 ? -1.634 -4.756 -9.452 1.00 98.81 214 THR A C 1
ATOM 1706 O O . THR A 1 214 ? -2.576 -4.049 -9.814 1.00 98.81 214 THR A O 1
ATOM 1709 N N . PHE A 1 215 ? -0.479 -4.797 -10.104 1.00 98.75 215 PHE A N 1
ATOM 1710 C CA . PHE A 1 215 ? -0.244 -4.221 -11.418 1.00 98.75 215 PHE A CA 1
ATOM 1711 C C . PHE A 1 215 ? -0.659 -5.248 -12.465 1.00 98.75 215 PHE A C 1
ATOM 1713 O O . PHE A 1 215 ? -0.267 -6.409 -12.371 1.00 98.75 215 PHE A O 1
ATOM 1720 N N . THR A 1 216 ? -1.481 -4.833 -13.427 1.00 98.38 216 THR A N 1
ATOM 1721 C CA . THR A 1 216 ? -2.024 -5.731 -14.459 1.00 98.38 216 THR A CA 1
ATOM 1722 C C . THR A 1 216 ? -1.529 -5.384 -15.853 1.00 98.38 216 THR A C 1
ATOM 1724 O O . THR A 1 216 ? -1.574 -6.219 -16.757 1.00 98.38 216 THR A O 1
ATOM 1727 N N . ARG A 1 217 ? -1.062 -4.146 -16.071 1.00 97.56 217 ARG A N 1
ATOM 1728 C CA . ARG A 1 217 ? -0.542 -3.736 -17.377 1.00 97.56 217 ARG A CA 1
ATOM 1729 C C . ARG A 1 217 ? 0.543 -2.675 -17.287 1.00 97.56 217 ARG A C 1
ATOM 1731 O O . ARG A 1 217 ? 0.407 -1.679 -16.570 1.00 97.56 217 ARG A O 1
ATOM 1738 N N . LEU A 1 218 ? 1.637 -2.907 -18.009 1.00 96.06 218 LEU A N 1
ATOM 1739 C CA . LEU A 1 218 ? 2.744 -1.966 -18.134 1.00 96.06 218 LEU A CA 1
ATOM 1740 C C . LEU A 1 218 ? 2.316 -0.754 -18.960 1.00 96.06 218 LEU A C 1
ATOM 1742 O O . LEU A 1 218 ? 1.489 -0.860 -19.869 1.00 96.06 218 LEU A O 1
ATOM 1746 N N . ASN A 1 219 ? 2.895 0.398 -18.637 1.00 92.06 219 ASN A N 1
ATOM 1747 C CA . ASN A 1 219 ? 2.810 1.575 -19.489 1.00 92.06 219 ASN A CA 1
ATOM 1748 C C . ASN A 1 219 ? 3.977 1.536 -20.468 1.00 92.06 219 ASN A C 1
ATOM 1750 O O . ASN A 1 219 ? 5.133 1.466 -20.050 1.00 92.06 219 ASN A O 1
ATOM 1754 N N . THR A 1 220 ? 3.658 1.526 -21.757 1.00 89.56 220 THR A N 1
ATOM 1755 C CA . THR A 1 220 ? 4.627 1.379 -22.843 1.00 89.56 220 THR A CA 1
ATOM 1756 C C . THR A 1 220 ? 4.531 2.585 -23.765 1.00 89.56 220 THR A C 1
ATOM 1758 O O . THR A 1 220 ? 3.513 3.277 -23.790 1.00 89.56 220 THR A O 1
ATOM 1761 N N . LEU A 1 221 ? 5.586 2.847 -24.534 1.00 86.69 221 LEU A N 1
ATOM 1762 C CA . LEU A 1 221 ? 5.586 3.907 -25.545 1.00 86.69 221 LEU A CA 1
ATOM 1763 C C . LEU A 1 221 ? 5.059 3.416 -26.910 1.00 86.69 221 LEU A C 1
ATOM 1765 O O . LEU A 1 221 ? 5.260 4.088 -27.916 1.00 86.69 221 LEU A O 1
ATOM 1769 N N . GLY A 1 222 ? 4.413 2.243 -26.953 1.00 81.12 222 GLY A N 1
ATOM 1770 C CA . GLY A 1 222 ? 3.921 1.590 -28.176 1.00 81.12 222 GLY A CA 1
ATOM 1771 C C . GLY A 1 222 ? 4.974 0.783 -28.948 1.00 81.12 222 GLY A C 1
ATOM 1772 O O . GLY A 1 222 ? 4.628 -0.004 -29.819 1.00 81.12 222 GLY A O 1
ATOM 1773 N N . ASP A 1 223 ? 6.256 0.902 -28.607 1.00 82.50 223 ASP A N 1
ATOM 1774 C CA . ASP A 1 223 ? 7.354 0.153 -29.240 1.00 82.50 223 ASP A CA 1
ATOM 1775 C C . ASP A 1 223 ? 7.289 -1.366 -28.997 1.00 82.50 223 ASP A C 1
ATOM 1777 O O . ASP A 1 223 ? 7.691 -2.114 -29.880 1.00 82.50 223 ASP A O 1
ATOM 1781 N N . MET A 1 224 ? 6.723 -1.838 -27.878 1.00 80.12 224 MET A N 1
ATOM 1782 C CA . MET A 1 224 ? 6.478 -3.279 -27.669 1.00 80.12 224 MET A CA 1
ATOM 1783 C C . MET A 1 224 ? 5.439 -3.874 -28.627 1.00 80.12 224 MET A C 1
ATOM 1785 O O . MET A 1 224 ? 5.487 -5.070 -28.889 1.00 80.12 224 MET A O 1
ATOM 1789 N N . GLU A 1 225 ? 4.512 -3.077 -29.165 1.00 81.31 225 GLU A N 1
ATOM 1790 C CA . GLU A 1 225 ? 3.560 -3.567 -30.176 1.00 81.31 225 GLU A CA 1
ATOM 1791 C C . GLU A 1 225 ? 4.220 -3.699 -31.558 1.00 81.31 225 GLU A C 1
ATOM 1793 O O . GLU A 1 225 ? 3.738 -4.439 -32.414 1.00 81.31 225 GLU A O 1
ATOM 1798 N N . LEU A 1 226 ? 5.330 -2.985 -31.770 1.00 81.94 226 LEU A N 1
ATOM 1799 C CA . LEU A 1 226 ? 6.066 -2.933 -33.033 1.00 81.94 226 LEU A CA 1
ATOM 1800 C C . LEU A 1 226 ? 7.245 -3.915 -33.065 1.00 81.94 226 LEU A C 1
ATOM 1802 O O . LEU A 1 226 ? 7.557 -4.456 -34.124 1.00 81.94 226 LEU A O 1
ATOM 1806 N N . ASP A 1 227 ? 7.905 -4.130 -31.925 1.00 82.94 227 ASP A N 1
ATOM 1807 C CA . ASP A 1 227 ? 9.064 -5.007 -31.783 1.00 82.94 227 ASP A CA 1
ATOM 1808 C C . ASP A 1 227 ? 9.062 -5.727 -30.422 1.00 82.94 227 ASP A C 1
ATOM 1810 O O . ASP A 1 227 ? 9.290 -5.131 -29.368 1.00 82.94 227 ASP A O 1
ATOM 1814 N N . ASP A 1 228 ? 8.863 -7.047 -30.463 1.00 84.00 228 ASP A N 1
ATOM 1815 C CA . ASP A 1 228 ? 8.853 -7.934 -29.292 1.00 84.00 228 ASP A CA 1
ATOM 1816 C C . ASP A 1 228 ? 10.263 -8.446 -28.905 1.00 84.00 228 ASP A C 1
ATOM 1818 O O . ASP A 1 228 ? 10.427 -9.426 -28.163 1.00 84.00 228 ASP A O 1
ATOM 1822 N N . SER A 1 229 ? 11.318 -7.804 -29.423 1.00 90.81 229 SER A N 1
ATOM 1823 C CA . SER A 1 229 ? 12.700 -8.180 -29.143 1.00 90.81 229 SER A CA 1
ATOM 1824 C C . SER A 1 229 ? 13.062 -8.053 -27.663 1.00 90.81 229 SER A C 1
ATOM 1826 O O . SER A 1 229 ? 12.549 -7.233 -26.894 1.00 90.81 229 SER A O 1
ATOM 1828 N N . THR A 1 230 ? 14.055 -8.844 -27.253 1.00 89.19 230 THR A N 1
ATOM 1829 C CA . THR A 1 230 ? 14.621 -8.773 -25.899 1.00 89.19 230 THR A CA 1
ATOM 1830 C C . THR A 1 230 ? 15.188 -7.389 -25.578 1.00 89.19 230 THR A C 1
ATOM 1832 O O . THR A 1 230 ? 15.208 -6.997 -24.413 1.00 89.19 230 THR A O 1
ATOM 1835 N N . ALA A 1 231 ? 15.614 -6.624 -26.588 1.00 88.56 231 ALA A N 1
ATOM 1836 C CA . ALA A 1 231 ? 16.114 -5.266 -26.420 1.00 88.56 231 ALA A CA 1
ATOM 1837 C C . ALA A 1 231 ? 15.009 -4.280 -26.005 1.00 88.56 231 ALA A C 1
ATOM 1839 O O . ALA A 1 231 ? 15.259 -3.418 -25.161 1.00 88.56 231 ALA A O 1
ATOM 1840 N N . ILE A 1 232 ? 13.793 -4.418 -26.548 1.00 89.88 232 ILE A N 1
ATOM 1841 C CA . ILE A 1 232 ? 12.642 -3.595 -26.155 1.00 89.88 232 ILE A CA 1
ATOM 1842 C C . ILE A 1 232 ? 12.091 -4.043 -24.802 1.00 89.88 232 ILE A C 1
ATOM 1844 O O . ILE A 1 232 ? 11.896 -3.206 -23.922 1.00 89.88 232 ILE A O 1
ATOM 1848 N N . LYS A 1 233 ? 11.941 -5.354 -24.574 1.00 92.44 233 LYS A N 1
ATOM 1849 C CA . LYS A 1 233 ? 11.431 -5.901 -23.300 1.00 92.44 233 LYS A CA 1
ATOM 1850 C C . LYS A 1 233 ? 12.207 -5.415 -22.076 1.00 92.44 233 LYS A C 1
ATOM 1852 O O . LYS A 1 233 ? 11.612 -5.132 -21.042 1.00 92.44 233 LYS A O 1
ATOM 1857 N N . ARG A 1 234 ? 13.529 -5.248 -22.198 1.00 94.62 234 ARG A N 1
ATOM 1858 C CA . ARG A 1 234 ? 14.410 -4.736 -21.127 1.00 94.62 234 ARG A CA 1
ATOM 1859 C C . ARG A 1 234 ? 14.113 -3.297 -20.695 1.00 94.62 234 ARG A C 1
ATOM 1861 O O . ARG A 1 234 ? 14.636 -2.871 -19.671 1.00 94.62 234 ARG A O 1
ATOM 1868 N N . LYS A 1 235 ? 13.329 -2.537 -21.464 1.00 93.00 235 LYS A N 1
ATOM 1869 C CA . LYS A 1 235 ? 12.959 -1.147 -21.152 1.00 93.00 235 LYS A CA 1
ATOM 1870 C C . LYS A 1 235 ? 11.715 -1.035 -20.269 1.00 93.00 235 LYS A C 1
ATOM 1872 O O . LYS A 1 235 ? 11.454 0.041 -19.739 1.00 93.00 235 LYS A O 1
ATOM 1877 N N . TYR A 1 236 ? 10.945 -2.116 -20.130 1.00 94.75 236 TYR A N 1
ATOM 1878 C CA . TYR A 1 236 ? 9.633 -2.090 -19.492 1.00 94.75 236 TYR A CA 1
ATOM 1879 C C . TYR A 1 236 ? 9.585 -3.000 -18.280 1.00 94.75 236 TYR A C 1
ATOM 1881 O O . TYR A 1 236 ? 9.704 -4.213 -18.394 1.00 94.75 236 TYR A O 1
ATOM 1889 N N . TYR A 1 237 ? 9.397 -2.396 -17.116 1.00 97.56 237 TYR A N 1
ATOM 1890 C CA . TYR A 1 237 ? 9.302 -3.063 -15.824 1.00 97.56 237 TYR A CA 1
ATOM 1891 C C . TYR A 1 237 ? 8.671 -2.094 -14.818 1.00 97.56 237 TYR A C 1
ATOM 1893 O O . TYR A 1 237 ? 8.701 -0.867 -14.996 1.00 97.56 237 TYR A O 1
ATOM 1901 N N . TYR A 1 238 ? 8.107 -2.631 -13.742 1.00 98.50 238 TYR A N 1
ATOM 1902 C CA . TYR A 1 238 ? 7.661 -1.825 -12.615 1.00 98.50 238 TYR A CA 1
ATOM 1903 C C . TYR A 1 238 ? 8.847 -1.540 -11.702 1.00 98.50 238 TYR A C 1
ATOM 1905 O O . TYR A 1 238 ? 9.603 -2.448 -11.365 1.00 98.50 238 TYR A O 1
ATOM 1913 N N . ALA A 1 239 ? 9.005 -0.288 -11.284 1.00 98.25 239 ALA A N 1
ATOM 1914 C CA . ALA A 1 239 ? 9.971 0.074 -10.261 1.00 98.25 239 ALA A CA 1
ATOM 1915 C C . ALA A 1 239 ? 9.393 1.132 -9.321 1.00 98.25 239 ALA A C 1
ATOM 1917 O O . ALA A 1 239 ? 8.766 2.095 -9.769 1.00 98.25 239 ALA A O 1
ATOM 1918 N N . MET A 1 240 ? 9.618 0.965 -8.020 1.00 98.25 240 MET A N 1
ATOM 1919 C CA . MET A 1 240 ? 9.040 1.803 -6.971 1.00 98.25 240 MET A CA 1
ATOM 1920 C C . MET A 1 240 ? 10.114 2.257 -5.995 1.00 98.25 240 MET A C 1
ATOM 1922 O O . MET A 1 240 ? 10.815 1.427 -5.422 1.00 98.25 240 MET A O 1
ATOM 1926 N N . TYR A 1 241 ? 10.229 3.572 -5.819 1.00 97.75 241 TYR A N 1
ATOM 1927 C CA . TYR A 1 241 ? 11.103 4.159 -4.811 1.00 97.75 241 TYR A CA 1
ATOM 1928 C C . TYR A 1 241 ? 10.572 3.874 -3.416 1.00 97.75 241 TYR A C 1
ATOM 1930 O O . TYR A 1 241 ? 11.301 3.370 -2.573 1.00 97.75 241 TYR A O 1
ATOM 1938 N N . GLU A 1 242 ? 9.300 4.200 -3.188 1.00 96.94 242 GLU A N 1
ATOM 1939 C CA . GLU A 1 242 ? 8.707 4.179 -1.856 1.00 96.94 242 GLU A CA 1
ATOM 1940 C C . GLU A 1 242 ? 7.252 3.723 -1.915 1.00 96.94 242 GLU A C 1
ATOM 1942 O O . GLU A 1 242 ? 6.494 4.132 -2.804 1.00 96.94 242 GLU A O 1
ATOM 1947 N N . TRP A 1 243 ? 6.865 2.910 -0.936 1.00 98.00 243 TRP A N 1
ATOM 1948 C CA . TRP A 1 243 ? 5.479 2.592 -0.631 1.00 98.00 243 TRP A CA 1
ATOM 1949 C C . TRP A 1 243 ? 5.218 3.002 0.810 1.00 98.00 243 TRP A C 1
ATOM 1951 O O . TRP A 1 243 ? 5.831 2.464 1.719 1.00 98.00 243 TRP A O 1
ATOM 1961 N N . ASN A 1 244 ? 4.314 3.949 1.032 1.00 97.19 244 ASN A N 1
ATOM 1962 C CA . ASN A 1 244 ? 3.887 4.320 2.374 1.00 97.19 244 ASN A CA 1
ATOM 1963 C C . ASN A 1 244 ? 2.485 3.785 2.617 1.00 97.19 244 ASN A C 1
ATOM 1965 O O . ASN A 1 244 ? 1.572 3.997 1.805 1.00 97.19 244 ASN A O 1
ATOM 1969 N N . VAL A 1 245 ? 2.298 3.114 3.749 1.00 98.25 245 VAL A N 1
ATOM 1970 C CA . VAL A 1 245 ? 1.000 2.593 4.178 1.00 98.25 245 VAL A CA 1
ATOM 1971 C C . VAL A 1 245 ? 0.659 3.260 5.496 1.00 98.25 245 VAL A C 1
ATOM 1973 O O . VAL A 1 245 ? 1.043 2.801 6.563 1.00 98.25 245 VAL A O 1
ATOM 1976 N N . TRP A 1 246 ? -0.058 4.377 5.427 1.00 97.81 246 TRP A N 1
ATOM 1977 C CA . TRP A 1 246 ? -0.406 5.148 6.608 1.00 97.81 246 TRP A CA 1
ATOM 1978 C C . TRP A 1 246 ? -1.572 4.503 7.350 1.00 97.81 246 TRP A C 1
ATOM 1980 O O . TRP A 1 246 ? -2.655 4.282 6.794 1.00 97.81 246 TRP A O 1
ATOM 1990 N N . GLY A 1 247 ? -1.369 4.245 8.634 1.00 96.75 247 GLY A N 1
ATOM 1991 C CA . GLY A 1 247 ? -2.374 3.635 9.484 1.00 96.75 247 GLY A CA 1
ATOM 1992 C C . GLY A 1 247 ? -2.079 3.828 10.960 1.00 96.75 247 GLY A C 1
ATOM 1993 O O . GLY A 1 247 ? -1.133 4.510 11.350 1.00 96.75 247 GLY A O 1
ATOM 1994 N N . ARG A 1 248 ? -2.927 3.245 11.797 1.00 95.25 248 ARG A N 1
ATOM 1995 C CA . ARG A 1 248 ? -2.750 3.207 13.249 1.00 95.25 248 ARG A CA 1
ATOM 1996 C C . ARG A 1 248 ? -3.243 1.885 13.814 1.00 95.25 248 ARG A C 1
ATOM 1998 O O . ARG A 1 248 ? -3.979 1.151 13.162 1.00 95.25 248 ARG A O 1
ATOM 2005 N N . CYS A 1 249 ? -2.852 1.611 15.042 1.00 94.56 249 CYS A N 1
ATOM 2006 C CA . CYS A 1 249 ? -3.342 0.491 15.830 1.00 94.56 249 CYS A CA 1
ATOM 2007 C C . CYS A 1 249 ? -4.865 0.588 16.074 1.00 94.56 249 CYS A C 1
ATOM 2009 O O . CYS A 1 249 ? -5.393 1.681 16.307 1.00 94.56 249 CYS A O 1
ATOM 2011 N N . SER A 1 250 ? -5.582 -0.536 15.991 1.00 93.12 250 SER A N 1
ATOM 2012 C CA . SER A 1 250 ? -7.051 -0.583 16.031 1.00 93.12 250 SER A CA 1
ATOM 2013 C C . SER A 1 250 ? -7.584 -0.787 17.455 1.00 93.12 250 SER A C 1
ATOM 2015 O O . SER A 1 250 ? -7.971 -1.891 17.801 1.00 93.12 250 SER A O 1
ATOM 2017 N N . CYS A 1 251 ? -7.676 0.271 18.267 1.00 94.69 251 CYS A N 1
ATOM 2018 C CA . CYS A 1 251 ? -8.051 0.143 19.691 1.00 94.69 251 CYS A CA 1
ATOM 2019 C C . CYS A 1 251 ? -9.504 0.501 20.040 1.00 94.69 251 CYS A C 1
ATOM 2021 O O . CYS A 1 251 ? -9.812 0.740 21.207 1.00 94.69 251 CYS A O 1
ATOM 2023 N N . PHE A 1 252 ? -10.375 0.670 19.038 1.00 93.19 252 PHE A N 1
ATOM 2024 C CA . PHE A 1 252 ? -11.790 1.052 19.205 1.00 93.19 252 PHE A CA 1
ATOM 2025 C C . PHE A 1 252 ? -12.052 2.264 20.119 1.00 93.19 252 PHE A C 1
ATOM 2027 O O . PHE A 1 252 ? -13.141 2.429 20.661 1.00 93.19 252 PHE A O 1
ATOM 2034 N N . GLY A 1 253 ? -11.063 3.143 20.282 1.00 94.00 253 GLY A N 1
ATOM 2035 C CA . GLY A 1 253 ? -11.185 4.333 21.111 1.00 94.00 253 GLY A CA 1
ATOM 2036 C C . GLY A 1 253 ? -10.779 4.143 22.577 1.00 94.00 253 GLY A C 1
ATOM 2037 O O . GLY A 1 253 ? -10.991 5.048 23.375 1.00 94.00 253 GLY A O 1
ATOM 2038 N N . HIS A 1 254 ? -10.192 3.002 22.941 1.00 96.06 254 HIS A N 1
ATOM 2039 C CA . HIS A 1 254 ? -9.849 2.647 24.322 1.00 96.06 254 HIS A CA 1
ATOM 2040 C C . HIS A 1 254 ? -8.339 2.508 24.566 1.00 96.06 254 HIS A C 1
ATOM 2042 O O . HIS A 1 254 ? -7.934 1.821 25.492 1.00 96.06 254 HIS A O 1
ATOM 2048 N N . ALA A 1 255 ? -7.484 3.118 23.741 1.00 95.75 255 ALA A N 1
ATOM 2049 C CA . ALA A 1 255 ? -6.057 3.244 24.045 1.00 95.75 255 ALA A CA 1
ATOM 2050 C C . ALA A 1 255 ? -5.443 4.479 23.376 1.00 95.75 255 ALA A C 1
ATOM 2052 O O . ALA A 1 255 ? -5.851 4.878 22.282 1.00 95.75 255 ALA A O 1
ATOM 2053 N N . THR A 1 256 ? -4.453 5.089 24.025 1.00 94.00 256 THR A N 1
ATOM 2054 C CA . THR A 1 256 ? -3.644 6.190 23.465 1.00 94.00 256 THR A CA 1
ATOM 2055 C C . THR A 1 256 ? -2.337 5.698 22.853 1.00 94.00 256 THR A C 1
ATOM 2057 O O . THR A 1 256 ? -1.733 6.402 22.043 1.00 94.00 256 THR A O 1
ATOM 2060 N N . ARG A 1 257 ? -1.892 4.495 23.227 1.00 93.38 257 ARG A N 1
ATOM 2061 C CA . ARG A 1 257 ? -0.615 3.903 22.826 1.00 93.38 257 ARG A CA 1
ATOM 2062 C C . ARG A 1 257 ? -0.789 2.428 22.490 1.00 93.38 257 ARG A C 1
ATOM 2064 O O . ARG A 1 257 ? -1.742 1.780 22.926 1.00 93.38 257 ARG A O 1
ATOM 2071 N N . CYS A 1 258 ? 0.146 1.929 21.692 1.00 94.56 258 CYS A N 1
ATOM 2072 C CA . CYS A 1 258 ? 0.280 0.513 21.399 1.00 94.56 258 CYS A CA 1
ATOM 2073 C C . CYS A 1 258 ? 1.716 0.079 21.638 1.00 94.56 258 CYS A C 1
ATOM 2075 O O . CYS A 1 258 ? 2.646 0.865 21.465 1.00 94.56 258 CYS A O 1
ATOM 2077 N N . ARG A 1 259 ? 1.867 -1.183 22.013 1.00 93.06 259 ARG A N 1
ATOM 2078 C CA . ARG A 1 259 ? 3.117 -1.795 22.446 1.00 93.06 259 ARG A CA 1
ATOM 2079 C C . ARG A 1 259 ? 3.457 -3.022 21.600 1.00 93.06 259 ARG A C 1
ATOM 2081 O O . ARG A 1 259 ? 2.560 -3.596 20.969 1.00 93.06 259 ARG A O 1
ATOM 2088 N N . PRO A 1 260 ? 4.725 -3.466 21.599 1.00 91.25 260 PRO A N 1
ATOM 2089 C CA . PRO A 1 260 ? 5.105 -4.718 20.966 1.00 91.25 260 PRO A CA 1
ATOM 2090 C C . PRO A 1 260 ? 4.282 -5.900 21.488 1.00 91.25 260 PRO A C 1
ATOM 2092 O O . PRO A 1 260 ? 3.948 -5.985 22.676 1.00 91.25 260 PRO A O 1
ATOM 2095 N N . LYS A 1 261 ? 3.979 -6.849 20.596 1.00 85.38 261 LYS A N 1
ATOM 2096 C CA . LYS A 1 261 ? 3.301 -8.095 20.982 1.00 85.38 261 LYS A CA 1
ATOM 2097 C C . LYS A 1 261 ? 4.232 -9.010 21.773 1.00 85.38 261 LYS A C 1
ATOM 2099 O O . LYS A 1 261 ? 3.804 -9.644 22.734 1.00 85.38 261 LYS A O 1
ATOM 2104 N N . SER A 1 262 ? 5.501 -9.063 21.370 1.00 85.00 262 SER A N 1
ATOM 2105 C CA . SER A 1 262 ? 6.549 -9.806 22.064 1.00 85.00 262 SER A CA 1
ATOM 2106 C C . SER A 1 262 ? 7.337 -8.871 22.984 1.00 85.00 262 SER A C 1
ATOM 2108 O O . SER A 1 262 ? 7.877 -7.882 22.493 1.00 85.00 262 SER A O 1
ATOM 2110 N N . PRO A 1 263 ? 7.505 -9.201 24.277 1.00 80.06 263 PRO A N 1
ATOM 2111 C CA . PRO A 1 263 ? 8.383 -8.449 25.178 1.00 80.06 263 PRO A CA 1
ATOM 2112 C C . PRO A 1 263 ? 9.859 -8.440 24.749 1.00 80.06 263 PRO A C 1
ATOM 2114 O O . PRO A 1 263 ? 10.641 -7.647 25.261 1.00 80.06 263 PRO A O 1
ATOM 2117 N N . HIS A 1 264 ? 10.257 -9.345 23.849 1.00 83.31 264 HIS A N 1
ATOM 2118 C CA . HIS A 1 264 ? 11.628 -9.453 23.342 1.00 83.31 264 HIS A CA 1
ATOM 2119 C C . HIS A 1 264 ? 11.888 -8.605 22.093 1.00 83.31 264 HIS A C 1
ATOM 2121 O O . HIS A 1 264 ? 13.024 -8.538 21.628 1.00 83.31 264 HIS A O 1
ATOM 2127 N N . GLU A 1 265 ? 10.852 -8.000 21.515 1.00 84.88 265 GLU A N 1
ATOM 2128 C CA . GLU A 1 265 ? 11.020 -7.091 20.391 1.00 84.88 265 GLU A CA 1
ATOM 2129 C C . GLU A 1 265 ? 11.589 -5.762 20.896 1.00 84.88 265 GLU A C 1
ATOM 2131 O O . GLU A 1 265 ? 11.016 -5.128 21.781 1.00 84.88 265 GLU A O 1
ATOM 2136 N N . LEU A 1 266 ? 12.731 -5.349 20.340 1.00 83.12 266 LEU A N 1
ATOM 2137 C CA . LEU A 1 266 ? 13.319 -4.048 20.644 1.00 83.12 266 LEU A CA 1
ATOM 2138 C C . LEU A 1 266 ? 12.365 -2.936 20.209 1.00 83.12 266 LEU A C 1
ATOM 2140 O O . LEU A 1 266 ? 11.846 -2.946 19.089 1.00 83.12 266 LEU A O 1
ATOM 2144 N N . GLU A 1 267 ? 12.155 -1.972 21.100 1.00 81.25 267 GLU A N 1
ATOM 2145 C CA . GLU A 1 267 ? 11.263 -0.858 20.826 1.00 81.25 267 GLU A CA 1
ATOM 2146 C C . GLU A 1 267 ? 11.859 0.058 19.746 1.00 81.25 267 GLU A C 1
ATOM 2148 O O . GLU A 1 267 ? 12.985 0.545 19.853 1.00 81.25 267 GLU A O 1
ATOM 2153 N N . ASN A 1 268 ? 11.087 0.286 18.690 1.00 86.50 268 ASN A N 1
ATOM 2154 C CA . ASN A 1 268 ? 11.368 1.218 17.617 1.00 86.50 268 ASN A CA 1
ATOM 2155 C C . ASN A 1 268 ? 10.288 2.302 17.657 1.00 86.50 268 ASN A C 1
ATOM 2157 O O . ASN A 1 268 ? 9.126 2.038 17.358 1.00 86.50 268 ASN A O 1
ATOM 2161 N N . MET A 1 269 ? 10.692 3.528 17.994 1.00 85.12 269 MET A N 1
ATOM 2162 C CA . MET A 1 269 ? 9.786 4.670 18.164 1.00 85.12 269 MET A CA 1
ATOM 2163 C C . MET A 1 269 ? 9.035 5.071 16.883 1.00 85.12 269 MET A C 1
ATOM 2165 O O . MET A 1 269 ? 8.019 5.761 16.962 1.00 85.12 269 MET A O 1
ATOM 2169 N N . GLU A 1 270 ? 9.523 4.674 15.705 1.00 89.62 270 GLU A N 1
ATOM 2170 C CA . GLU A 1 270 ? 8.876 4.956 14.417 1.00 89.62 270 GLU A CA 1
ATOM 2171 C C . GLU A 1 270 ? 7.874 3.868 14.009 1.00 89.62 270 GLU A C 1
ATOM 2173 O O . GLU A 1 270 ? 6.964 4.127 13.217 1.00 89.62 270 GLU A O 1
ATOM 2178 N N . LYS A 1 271 ? 8.015 2.653 14.554 1.00 93.31 271 LYS A N 1
ATOM 2179 C CA . LYS A 1 271 ? 7.143 1.525 14.231 1.00 93.31 271 LYS A CA 1
ATOM 2180 C C . LYS A 1 271 ? 5.774 1.713 14.878 1.00 93.31 271 LYS A C 1
ATOM 2182 O O . LYS A 1 271 ? 5.642 1.887 16.086 1.00 93.31 271 LYS A O 1
ATOM 2187 N N . VAL A 1 272 ? 4.720 1.584 14.077 1.00 95.06 272 VAL A N 1
ATOM 2188 C CA . VAL A 1 272 ? 3.353 1.491 14.602 1.00 95.06 272 VAL A CA 1
ATOM 2189 C C . VAL A 1 272 ? 3.129 0.079 15.132 1.00 95.06 272 VAL A C 1
ATOM 2191 O O . VAL A 1 272 ? 3.045 -0.864 14.346 1.00 95.06 272 VAL A O 1
ATOM 2194 N N . TYR A 1 273 ? 3.029 -0.083 16.446 1.00 95.06 273 TYR A N 1
ATOM 2195 C CA . TYR A 1 273 ? 2.709 -1.367 17.074 1.00 95.06 273 TYR A CA 1
ATOM 2196 C C . TYR A 1 273 ? 1.219 -1.710 17.005 1.00 95.06 273 TYR A C 1
ATOM 2198 O O . TYR A 1 273 ? 0.380 -0.821 16.888 1.00 95.06 273 TYR A O 1
ATOM 2206 N N . GLY A 1 274 ? 0.899 -3.006 17.071 1.00 93.00 274 GLY A N 1
ATOM 2207 C CA . GLY A 1 274 ? -0.457 -3.524 16.861 1.00 93.00 274 GLY A CA 1
ATOM 2208 C C . GLY A 1 274 ? -1.200 -4.018 18.107 1.00 93.00 274 GLY A C 1
ATOM 2209 O O . GLY A 1 274 ? -2.321 -4.489 17.962 1.00 93.00 274 GLY A O 1
ATOM 2210 N N . VAL A 1 275 ? -0.602 -3.959 19.305 1.00 94.44 275 VAL A N 1
ATOM 2211 C CA . VAL A 1 275 ? -1.265 -4.379 20.555 1.00 94.44 275 VAL A CA 1
ATOM 2212 C C . VAL A 1 275 ? -1.552 -3.163 21.418 1.00 94.44 275 VAL A C 1
ATOM 2214 O O . VAL A 1 275 ? -0.632 -2.443 21.799 1.00 94.44 275 VAL A O 1
ATOM 2217 N N . CYS A 1 276 ? -2.818 -2.941 21.738 1.00 95.69 276 CYS A N 1
ATOM 2218 C CA . CYS A 1 276 ? -3.275 -1.780 22.485 1.00 95.69 276 CYS A CA 1
ATOM 2219 C C . CYS A 1 276 ? -2.903 -1.842 23.973 1.00 95.69 276 CYS A C 1
ATOM 2221 O O . CYS A 1 276 ? -2.992 -2.883 24.628 1.00 95.69 276 CYS A O 1
ATOM 2223 N N . GLU A 1 277 ? -2.535 -0.690 24.533 1.00 95.62 277 GLU A N 1
ATOM 2224 C CA . GLU A 1 277 ? -2.479 -0.480 25.981 1.00 95.62 277 GLU A CA 1
ATOM 2225 C C . GLU A 1 277 ? -3.858 -0.026 26.465 1.00 95.62 277 GLU A C 1
ATOM 2227 O O . GLU A 1 277 ? -4.156 1.167 26.528 1.00 95.62 277 GLU A O 1
ATOM 2232 N N . CYS A 1 278 ? -4.735 -1.001 26.707 1.00 96.31 278 CYS A N 1
ATOM 2233 C CA . CYS A 1 278 ? -6.149 -0.739 26.946 1.00 96.31 278 CYS A CA 1
ATOM 2234 C C . CYS A 1 278 ? -6.422 0.083 28.212 1.00 96.31 278 CYS A C 1
ATOM 2236 O O . CYS A 1 278 ? -5.876 -0.172 29.285 1.00 96.31 278 CYS A O 1
ATOM 2238 N N . THR A 1 279 ? -7.346 1.029 28.075 1.00 95.81 279 THR A N 1
ATOM 2239 C CA . THR A 1 279 ? -7.952 1.844 29.130 1.00 95.81 279 THR A CA 1
ATOM 2240 C C . THR A 1 279 ? -9.443 1.503 29.244 1.00 95.81 279 THR A C 1
ATOM 2242 O O . THR A 1 279 ? -9.906 0.487 28.719 1.00 95.81 279 THR A O 1
ATOM 2245 N N . HIS A 1 280 ? -10.231 2.324 29.948 1.00 96.50 280 HIS A N 1
ATOM 2246 C CA . HIS A 1 280 ? -11.699 2.210 29.973 1.00 96.50 280 HIS A CA 1
ATOM 2247 C C . HIS A 1 280 ? -12.214 0.834 30.444 1.00 96.50 280 HIS A C 1
ATOM 2249 O O . HIS A 1 280 ? -13.304 0.408 30.061 1.00 96.50 280 HIS A O 1
ATOM 2255 N N . ASN A 1 281 ? -11.420 0.134 31.265 1.00 96.69 281 ASN A N 1
ATOM 2256 C CA . ASN A 1 281 ? -11.665 -1.235 31.731 1.00 96.69 281 ASN A CA 1
ATOM 2257 C C . ASN A 1 281 ? -11.904 -2.243 30.592 1.00 96.69 281 ASN A C 1
ATOM 2259 O O . ASN A 1 281 ? -12.694 -3.182 30.719 1.00 96.69 281 ASN A O 1
ATOM 2263 N N . THR A 1 282 ? -11.242 -2.031 29.458 1.00 97.50 282 THR A N 1
ATOM 2264 C CA . THR A 1 282 ? -11.270 -2.936 28.307 1.00 97.50 282 THR A CA 1
ATOM 2265 C C . THR A 1 282 ? -10.040 -3.841 28.286 1.00 97.50 282 THR A C 1
ATOM 2267 O O . THR A 1 282 ? -9.050 -3.600 28.975 1.00 97.50 282 THR A O 1
ATOM 2270 N N . ALA A 1 283 ? -10.120 -4.927 27.526 1.00 96.75 283 ALA A N 1
ATOM 2271 C CA . ALA A 1 283 ? -9.074 -5.926 27.375 1.00 96.75 283 ALA A CA 1
ATOM 2272 C C . ALA A 1 283 ? -9.122 -6.546 25.969 1.00 96.75 283 ALA A C 1
ATOM 2274 O O . ALA A 1 283 ? -10.092 -6.364 25.234 1.00 96.75 283 ALA A O 1
ATOM 2275 N N . GLY A 1 284 ? -8.095 -7.329 25.631 1.00 95.12 284 GLY A N 1
ATOM 2276 C CA . GLY A 1 284 ? -7.879 -7.874 24.285 1.00 95.12 284 GLY A CA 1
ATOM 2277 C C . GLY A 1 284 ? -6.735 -7.161 23.562 1.00 95.12 284 GLY A C 1
ATOM 2278 O O . GLY A 1 284 ? -6.283 -6.113 24.020 1.00 95.12 284 GLY A O 1
ATOM 2279 N N . ASP A 1 285 ? -6.253 -7.729 22.454 1.00 93.00 285 ASP A N 1
ATOM 2280 C CA . ASP A 1 285 ? -5.155 -7.127 21.675 1.00 93.00 285 ASP A CA 1
ATOM 2281 C C . ASP A 1 285 ? -5.575 -5.764 21.088 1.00 93.00 285 ASP A C 1
ATOM 2283 O O . ASP A 1 285 ? -4.732 -4.889 20.907 1.00 93.00 285 ASP A O 1
ATOM 2287 N N . ASN A 1 286 ? -6.877 -5.574 20.848 1.00 93.94 286 ASN A N 1
ATOM 2288 C CA . ASN A 1 286 ? -7.484 -4.388 20.251 1.00 93.94 286 ASN A CA 1
ATOM 2289 C C . ASN A 1 286 ? -8.466 -3.672 21.198 1.00 93.94 286 ASN A C 1
ATOM 2291 O O . ASN A 1 286 ? -9.187 -2.775 20.768 1.00 93.94 286 ASN A O 1
ATOM 2295 N N . CYS A 1 287 ? -8.520 -4.046 22.481 1.00 95.88 287 CYS A N 1
ATOM 2296 C CA . CYS A 1 287 ? -9.511 -3.542 23.441 1.00 95.88 287 CYS A CA 1
ATOM 2297 C C . CYS A 1 287 ? -10.972 -3.859 23.063 1.00 95.88 287 CYS A C 1
ATOM 2299 O O . CYS A 1 287 ? -11.889 -3.091 23.354 1.00 95.88 287 CYS A O 1
ATOM 2301 N N . GLU A 1 288 ? -11.186 -4.996 22.402 1.00 94.19 288 GLU A N 1
ATOM 2302 C CA . GLU A 1 288 ? -12.452 -5.434 21.803 1.00 94.19 288 GLU A CA 1
ATOM 2303 C C . GLU A 1 28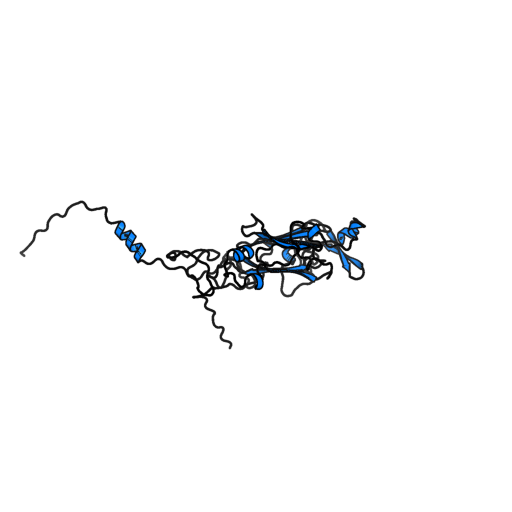8 ? -13.440 -6.096 22.780 1.00 94.19 288 GLU A C 1
ATOM 2305 O O . GLU A 1 288 ? -14.513 -6.552 22.382 1.00 94.19 288 GLU A O 1
ATOM 2310 N N . ARG A 1 289 ? -13.084 -6.191 24.063 1.00 96.94 289 ARG A N 1
ATOM 2311 C CA . ARG A 1 289 ? -13.941 -6.754 25.114 1.00 96.94 289 ARG A CA 1
ATOM 2312 C C . ARG A 1 289 ? -13.748 -6.025 26.435 1.00 96.94 289 ARG A C 1
ATOM 2314 O O . ARG A 1 289 ? -12.734 -5.371 26.657 1.00 96.94 289 ARG A O 1
ATOM 2321 N N . CYS A 1 290 ? -14.708 -6.163 27.344 1.00 98.19 290 CYS A N 1
ATOM 2322 C CA . CYS A 1 290 ? -14.521 -5.712 28.720 1.00 98.19 290 CYS A CA 1
ATOM 2323 C C . CYS A 1 290 ? -13.528 -6.614 29.460 1.00 98.19 290 CYS A C 1
ATOM 2325 O O . CYS A 1 290 ? -13.541 -7.836 29.280 1.00 98.19 290 CYS A O 1
ATOM 2327 N N . ALA A 1 291 ? -12.703 -6.008 30.312 1.00 97.44 291 ALA A N 1
ATOM 2328 C CA . ALA A 1 291 ? -11.830 -6.724 31.228 1.00 97.44 291 ALA A CA 1
ATOM 2329 C C . ALA A 1 291 ? -12.640 -7.592 32.202 1.00 97.44 291 ALA A C 1
ATOM 2331 O O . ALA A 1 291 ? -13.844 -7.385 32.410 1.00 97.44 291 ALA A O 1
ATOM 2332 N N . ASP A 1 292 ? -11.973 -8.573 32.805 1.00 95.19 292 ASP A N 1
ATOM 2333 C CA . ASP A 1 292 ? -12.582 -9.426 33.819 1.00 95.19 292 ASP A CA 1
ATOM 2334 C C . ASP A 1 292 ? -13.152 -8.584 34.965 1.00 95.19 292 ASP A C 1
ATOM 2336 O O . ASP A 1 292 ? -12.577 -7.574 35.353 1.00 95.19 292 ASP A O 1
ATOM 2340 N N . PHE A 1 293 ? -14.324 -8.980 35.470 1.00 94.88 293 PHE A N 1
ATOM 2341 C CA . PHE A 1 293 ? -15.109 -8.253 36.482 1.00 94.88 293 PHE A CA 1
ATOM 2342 C C . PHE A 1 293 ? -15.729 -6.915 36.040 1.00 94.88 293 PHE A C 1
ATOM 2344 O O . PHE A 1 293 ? -16.550 -6.386 36.784 1.00 94.88 293 PHE A O 1
ATOM 2351 N N . HIS A 1 294 ? -15.479 -6.433 34.817 1.00 95.56 294 HIS A N 1
ATOM 2352 C CA . HIS A 1 294 ? -16.046 -5.187 34.275 1.00 95.56 294 HIS A CA 1
ATOM 2353 C C . HIS A 1 294 ? -17.151 -5.400 33.224 1.00 95.56 294 HIS A C 1
ATOM 2355 O O . HIS A 1 294 ? -17.267 -4.652 32.258 1.00 95.56 294 HIS A O 1
ATOM 2361 N N . GLN A 1 295 ? -17.973 -6.441 33.375 1.00 95.50 295 GLN A N 1
ATOM 2362 C CA . GLN A 1 295 ? -19.000 -6.799 32.383 1.00 95.50 295 GLN A CA 1
ATOM 2363 C C . GLN A 1 295 ? -20.438 -6.530 32.864 1.00 95.50 295 GLN A C 1
ATOM 2365 O O . GLN A 1 295 ? -21.333 -7.313 32.547 1.00 95.50 295 GLN A O 1
ATOM 2370 N N . ASP A 1 296 ? -20.684 -5.474 33.655 1.00 95.25 296 ASP A N 1
ATOM 2371 C CA . ASP A 1 296 ? -22.060 -5.128 34.081 1.00 95.25 296 ASP A CA 1
ATOM 2372 C C . ASP A 1 296 ? -22.912 -4.534 32.943 1.00 95.25 296 ASP A C 1
ATOM 2374 O O . ASP A 1 296 ? -24.143 -4.568 32.993 1.00 95.25 296 ASP A O 1
ATOM 2378 N N . LYS A 1 297 ? -22.262 -4.077 31.864 1.00 93.94 297 LYS A N 1
ATOM 2379 C CA . LYS A 1 297 ? -22.902 -3.688 30.602 1.00 93.94 297 LYS A CA 1
ATOM 2380 C C . LYS A 1 297 ? -22.153 -4.248 29.383 1.00 93.94 297 LYS A C 1
ATOM 2382 O O . LYS A 1 297 ? -20.962 -4.546 29.488 1.00 93.94 297 LYS A O 1
ATOM 2387 N N . PRO A 1 298 ? -22.820 -4.380 28.219 1.00 95.50 298 PRO A N 1
ATOM 2388 C CA . PRO A 1 298 ? -22.163 -4.795 26.982 1.00 95.50 298 PRO A CA 1
ATOM 2389 C C . PRO A 1 298 ? -21.071 -3.812 26.546 1.00 95.50 298 PRO A C 1
ATOM 2391 O O . PRO A 1 298 ? -21.250 -2.596 26.647 1.00 95.50 298 PRO A O 1
ATOM 2394 N N . TRP A 1 299 ? -19.977 -4.348 26.005 1.00 96.94 299 TRP A N 1
ATOM 2395 C CA . TRP A 1 299 ? -18.892 -3.563 25.414 1.00 96.94 299 TRP A CA 1
ATOM 2396 C C . TRP A 1 299 ? -19.386 -2.719 24.229 1.00 96.94 299 TRP A C 1
ATOM 2398 O O . TRP A 1 299 ? -20.242 -3.160 23.454 1.00 96.94 299 TRP A O 1
ATOM 2408 N N . ARG A 1 300 ? -18.837 -1.508 24.082 1.00 94.94 300 ARG A N 1
ATOM 2409 C CA . ARG A 1 300 ? -19.066 -0.607 22.945 1.00 94.94 300 ARG A CA 1
ATOM 2410 C C . ARG A 1 300 ? -17.803 0.213 22.677 1.00 94.94 300 ARG A C 1
ATOM 2412 O O . ARG A 1 300 ? -17.163 0.597 23.650 1.00 94.94 300 ARG A O 1
ATOM 2419 N N . PRO A 1 301 ? -17.505 0.558 21.412 1.00 94.06 301 PRO A N 1
ATOM 2420 C CA . PRO A 1 301 ? -16.386 1.437 21.089 1.00 94.06 301 PRO A CA 1
ATOM 2421 C C . PRO A 1 301 ? -16.588 2.833 21.692 1.00 94.06 301 PRO A C 1
ATOM 2423 O O . PRO A 1 301 ? -17.724 3.307 21.801 1.00 94.06 301 PRO A O 1
ATOM 2426 N N . ALA A 1 302 ? -15.504 3.528 22.029 1.00 93.88 302 ALA A N 1
ATOM 2427 C CA . ALA A 1 302 ? -15.585 4.898 22.524 1.00 93.88 302 ALA A CA 1
ATOM 2428 C C . ALA A 1 302 ? -16.017 5.885 21.424 1.00 93.88 302 ALA A C 1
ATOM 2430 O O . ALA A 1 302 ? -15.826 5.680 20.225 1.00 93.88 302 ALA A O 1
ATOM 2431 N N . THR A 1 303 ? -16.598 6.998 21.845 1.00 91.06 303 THR A N 1
ATOM 2432 C CA . THR A 1 303 ? -17.109 8.081 20.994 1.00 91.06 303 THR A CA 1
ATOM 2433 C C . THR A 1 303 ? -16.570 9.418 21.485 1.00 91.06 303 THR A C 1
ATOM 2435 O O . THR A 1 303 ? -15.913 9.480 22.524 1.00 91.06 303 THR A O 1
ATOM 2438 N N . ARG A 1 304 ? -16.813 10.507 20.746 1.00 87.38 304 ARG A N 1
ATOM 2439 C CA . ARG A 1 304 ? -16.348 11.832 21.193 1.00 87.38 304 ARG A CA 1
ATOM 2440 C C . ARG A 1 304 ? -17.096 12.266 22.451 1.00 87.38 304 ARG A C 1
ATOM 2442 O O . ARG A 1 304 ? -16.526 12.941 23.300 1.00 87.38 304 ARG A O 1
ATOM 2449 N N . GLU A 1 305 ? -18.342 11.829 22.564 1.00 90.00 305 GLU A N 1
ATOM 2450 C CA . GLU A 1 305 ? -19.288 12.181 23.613 1.00 90.00 305 GLU A CA 1
ATOM 2451 C C . GLU A 1 305 ? -19.174 11.267 24.841 1.00 90.00 305 GLU A C 1
ATOM 2453 O O . GLU A 1 305 ? -19.592 11.650 25.929 1.00 90.00 305 GLU A O 1
ATOM 2458 N N . SER A 1 306 ? -18.640 10.052 24.680 1.00 91.88 306 SER A N 1
ATOM 2459 C CA . SER A 1 306 ? -18.511 9.083 25.770 1.00 91.88 306 SER A CA 1
ATOM 2460 C C . SER A 1 306 ? -17.380 8.087 25.537 1.00 91.88 306 SER A C 1
ATOM 2462 O O . SER A 1 306 ? -17.326 7.442 24.488 1.00 91.88 306 SER A O 1
ATOM 2464 N N . ALA A 1 307 ? -16.555 7.873 26.566 1.00 94.12 307 ALA A N 1
ATOM 2465 C CA . ALA A 1 307 ? -15.561 6.798 26.623 1.00 94.12 307 ALA A CA 1
ATOM 2466 C C . ALA A 1 307 ? -16.165 5.392 26.477 1.00 94.12 307 ALA A C 1
ATOM 2468 O O . ALA A 1 307 ? -15.442 4.451 26.158 1.00 94.12 307 ALA A O 1
ATOM 2469 N N . ASN A 1 308 ? -17.471 5.231 26.739 1.00 95.56 308 ASN A N 1
ATOM 2470 C CA . ASN A 1 308 ? -18.148 3.932 26.789 1.00 95.56 308 ASN A CA 1
ATOM 2471 C C . ASN A 1 308 ? -17.394 2.894 27.644 1.00 95.56 308 ASN A C 1
ATOM 2473 O O . ASN A 1 308 ? -17.386 1.705 27.333 1.00 95.56 308 ASN A O 1
ATOM 2477 N N . ALA A 1 309 ? -16.774 3.348 28.739 1.00 96.44 309 ALA A N 1
ATOM 2478 C CA . ALA A 1 309 ? -15.970 2.498 29.606 1.00 96.44 309 ALA A CA 1
ATOM 2479 C C . ALA A 1 309 ? -16.786 1.365 30.229 1.00 96.44 309 ALA A C 1
ATOM 2481 O O . ALA A 1 309 ? -17.937 1.563 30.624 1.00 96.44 309 ALA A O 1
ATOM 2482 N N . CYS A 1 310 ? -16.177 0.187 30.312 1.00 97.06 310 CYS A N 1
ATOM 2483 C CA . CYS A 1 310 ? -16.757 -1.005 30.912 1.00 97.06 310 CYS A CA 1
ATOM 2484 C C . CYS A 1 310 ? -16.936 -0.828 32.431 1.00 97.06 310 CYS A C 1
ATOM 2486 O O . CYS A 1 310 ? -16.126 -0.183 33.102 1.00 97.06 310 CYS A O 1
ATOM 2488 N N . GLU A 1 311 ? -18.012 -1.397 32.974 1.00 95.12 311 GLU A N 1
ATOM 2489 C CA . GLU A 1 311 ? -18.456 -1.163 34.354 1.00 95.12 311 GLU A CA 1
ATOM 2490 C C . GLU A 1 311 ? -18.279 -2.407 35.217 1.00 95.12 311 GLU A C 1
ATOM 2492 O O . GLU A 1 311 ? -18.644 -3.516 34.813 1.00 95.12 311 GLU A O 1
ATOM 2497 N N . SER A 1 312 ? -17.722 -2.208 36.414 1.00 92.75 312 SER A N 1
ATOM 2498 C CA . SER A 1 312 ? -17.551 -3.262 37.411 1.00 92.75 312 SER A CA 1
ATOM 2499 C C . SER A 1 312 ? -18.893 -3.895 37.759 1.00 92.75 312 SER A C 1
ATOM 2501 O O . SER A 1 312 ? -19.874 -3.190 37.994 1.00 92.75 312 SER A O 1
ATOM 2503 N N . LYS A 1 313 ? -18.937 -5.225 37.846 1.00 85.69 313 LYS A N 1
ATOM 2504 C CA . LYS A 1 313 ? -20.111 -5.931 38.367 1.00 85.69 313 LYS A CA 1
ATOM 2505 C C . LYS A 1 313 ? -20.345 -5.480 39.806 1.00 85.69 313 LYS A C 1
ATOM 2507 O O . LYS A 1 313 ? -19.460 -5.614 40.645 1.00 85.69 313 LYS A O 1
ATOM 2512 N N . SER A 1 314 ? -21.522 -4.933 40.084 1.00 76.38 314 SER A N 1
ATOM 2513 C CA . SER A 1 314 ? -21.905 -4.562 41.444 1.00 76.38 314 SER A CA 1
ATOM 2514 C C . SER A 1 314 ? -22.068 -5.811 42.325 1.00 76.38 314 SER A C 1
ATOM 2516 O O . SER A 1 314 ? -22.683 -6.802 41.919 1.00 76.38 314 SER A O 1
ATOM 2518 N N . ASP A 1 315 ? -21.554 -5.756 43.560 1.00 58.19 315 ASP A N 1
ATOM 2519 C CA . ASP A 1 315 ? -21.666 -6.832 44.566 1.00 58.19 315 ASP A CA 1
ATOM 2520 C C . ASP A 1 315 ? -23.120 -7.209 44.907 1.00 58.19 315 ASP A C 1
ATOM 2522 O O . ASP A 1 315 ? -23.388 -8.294 45.430 1.00 58.19 315 ASP A O 1
ATOM 2526 N N . SER A 1 316 ? -24.086 -6.357 44.557 1.00 54.34 316 SER A N 1
ATOM 2527 C CA . SER A 1 316 ? -25.522 -6.608 44.715 1.00 54.34 316 SER A CA 1
ATOM 2528 C C . SER A 1 316 ? -26.057 -7.729 43.815 1.00 54.34 316 SER A C 1
ATOM 2530 O O . SER A 1 316 ? -27.122 -8.275 44.098 1.00 54.34 316 SER A O 1
ATOM 2532 N N . LYS A 1 317 ? -25.338 -8.128 42.754 1.00 51.38 317 LYS A N 1
ATOM 2533 C CA . LYS A 1 317 ? -25.692 -9.311 41.942 1.00 51.38 317 LYS A CA 1
ATOM 2534 C C . LYS A 1 317 ? -24.989 -10.597 42.391 1.00 51.38 317 LYS A C 1
ATOM 2536 O O . LYS A 1 317 ? -25.505 -11.678 42.113 1.00 51.38 317 LYS A O 1
ATOM 2541 N N . LEU A 1 318 ? -23.859 -10.504 43.098 1.00 49.38 318 LEU A N 1
ATOM 2542 C CA . LEU A 1 318 ? -23.141 -11.663 43.654 1.00 49.38 318 LEU A CA 1
ATOM 2543 C C . LEU A 1 318 ? -23.783 -12.169 44.957 1.00 49.38 318 LEU A C 1
ATOM 2545 O O . LEU A 1 318 ? -23.848 -13.376 45.188 1.00 49.38 318 LEU A O 1
ATOM 2549 N N . THR A 1 319 ? -24.358 -11.271 45.759 1.00 44.47 319 THR A N 1
ATOM 2550 C CA . THR A 1 319 ? -25.126 -11.624 46.971 1.00 44.47 319 THR A CA 1
ATOM 2551 C C . THR A 1 319 ? -26.391 -12.435 46.653 1.00 44.47 319 THR A C 1
ATOM 2553 O O . THR A 1 319 ? -26.691 -13.407 47.345 1.00 44.47 319 THR A O 1
ATOM 2556 N N . PHE A 1 320 ? -27.063 -12.160 45.529 1.00 42.31 320 PHE A N 1
ATOM 2557 C CA . PHE A 1 320 ? -28.274 -12.889 45.109 1.00 42.31 320 PHE A CA 1
ATOM 2558 C C . PHE A 1 320 ? -28.049 -14.336 44.633 1.00 42.31 320 PHE A C 1
ATOM 2560 O O . PHE A 1 320 ? -29.026 -15.069 44.426 1.00 42.31 320 PHE A O 1
ATOM 2567 N N . GLN A 1 321 ? -26.798 -14.753 44.406 1.00 43.59 321 GLN A N 1
ATOM 2568 C CA . GLN A 1 321 ? -26.455 -16.154 44.131 1.00 43.59 321 GLN A CA 1
ATOM 2569 C C . GLN A 1 321 ? -26.026 -16.911 45.389 1.00 43.59 321 GLN A C 1
ATOM 2571 O O . GLN A 1 321 ? -26.261 -18.115 45.460 1.00 43.59 321 GLN A O 1
ATOM 2576 N N . TRP A 1 322 ? -25.482 -16.225 46.397 1.00 43.00 322 TRP A N 1
ATOM 2577 C CA . TRP A 1 322 ? -25.167 -16.843 47.687 1.00 43.00 322 TRP A CA 1
ATOM 2578 C C . TRP A 1 322 ? -26.432 -17.109 48.519 1.00 43.00 322 TRP A C 1
ATOM 2580 O O . TRP A 1 322 ? -26.564 -18.175 49.114 1.00 43.00 322 TRP A O 1
ATOM 2590 N N . GLU A 1 323 ? -27.423 -16.212 48.471 1.00 41.28 323 GLU A N 1
ATOM 2591 C CA . GLU A 1 323 ? -28.701 -16.405 49.179 1.00 41.28 323 GLU A CA 1
ATOM 2592 C C . GLU A 1 323 ? -29.604 -17.476 48.541 1.00 41.28 323 GLU A C 1
ATOM 2594 O O . GLU A 1 323 ? -30.404 -18.099 49.230 1.00 41.28 323 GLU A O 1
ATOM 2599 N N . ARG A 1 324 ? -29.445 -17.770 47.241 1.00 43.47 324 ARG A N 1
ATOM 2600 C CA . ARG A 1 324 ? -30.208 -18.830 46.547 1.00 43.47 324 ARG A CA 1
ATOM 2601 C C . ARG A 1 324 ? -29.581 -20.227 46.624 1.00 43.47 324 ARG A C 1
ATOM 2603 O O . ARG A 1 324 ? -30.176 -21.178 46.124 1.00 43.47 324 ARG A O 1
ATOM 2610 N N . GLY A 1 325 ? -28.403 -20.360 47.235 1.00 42.91 325 GLY A N 1
ATOM 2611 C CA . GLY A 1 325 ? -27.721 -21.642 47.444 1.00 42.91 325 GLY A CA 1
ATOM 2612 C C . GLY A 1 325 ? -27.935 -22.267 48.827 1.00 42.91 325 GLY A C 1
ATOM 2613 O O . GLY A 1 325 ? -27.488 -23.387 49.051 1.00 42.91 325 GLY A O 1
ATOM 2614 N N . HIS A 1 326 ? -28.611 -21.573 49.748 1.00 43.31 326 HIS A N 1
ATOM 2615 C CA . HIS A 1 326 ? -28.701 -21.959 51.163 1.00 43.31 326 HIS A CA 1
ATOM 2616 C C . HIS A 1 326 ? -30.096 -22.416 51.624 1.00 43.31 326 HIS A C 1
ATOM 2618 O O . HIS A 1 326 ? -30.376 -22.399 52.817 1.00 43.31 326 HIS A O 1
ATOM 2624 N N . ASP A 1 327 ? -30.940 -22.903 50.708 1.00 38.38 327 ASP A N 1
ATOM 2625 C CA . ASP A 1 327 ? -32.286 -23.419 51.026 1.00 38.38 327 ASP A CA 1
ATOM 2626 C C . ASP A 1 327 ? -32.465 -24.926 50.757 1.00 38.38 327 ASP A C 1
ATOM 2628 O O . ASP A 1 327 ? -33.561 -25.418 50.498 1.00 38.38 327 ASP A O 1
ATOM 2632 N N . ILE A 1 328 ? -31.386 -25.706 50.860 1.00 41.41 328 ILE A N 1
ATOM 2633 C CA . ILE A 1 328 ? -31.472 -27.167 51.003 1.00 41.41 328 ILE A CA 1
ATOM 2634 C C . ILE A 1 328 ? -30.449 -27.591 52.051 1.00 41.41 328 ILE A C 1
ATOM 2636 O O . ILE A 1 328 ? -29.336 -27.929 51.695 1.00 41.41 328 ILE A O 1
ATOM 2640 N N . PHE A 1 329 ? -30.804 -27.505 53.336 1.00 32.31 329 PHE A N 1
ATOM 2641 C CA . PHE A 1 329 ? -30.382 -28.420 54.415 1.00 32.31 329 PHE A CA 1
ATOM 2642 C C . PHE A 1 329 ? -31.022 -27.966 55.745 1.00 32.31 329 PHE A C 1
ATOM 2644 O O . PHE A 1 329 ? -30.354 -27.560 56.690 1.00 32.31 329 PHE A O 1
ATOM 2651 N N . MET A 1 330 ? -32.350 -28.063 55.852 1.00 31.20 330 MET A N 1
ATOM 2652 C CA . MET A 1 330 ? -32.962 -28.357 57.151 1.00 31.20 330 MET A CA 1
ATOM 2653 C C . MET A 1 330 ? -33.173 -29.862 57.213 1.00 31.20 330 MET A C 1
ATOM 2655 O O . MET A 1 330 ? -33.848 -30.380 56.341 1.00 31.20 330 MET A O 1
ATOM 2659 N N . TRP A 1 331 ? -32.553 -30.533 58.189 1.00 28.34 331 TRP A N 1
ATOM 2660 C CA . TRP A 1 331 ? -33.059 -31.677 58.972 1.00 28.34 331 TRP A CA 1
ATOM 2661 C C . TRP A 1 331 ? -31.878 -32.299 59.751 1.00 28.34 331 TRP A C 1
ATOM 2663 O O . TRP A 1 331 ? -31.164 -33.134 59.213 1.00 28.34 331 TRP A O 1
ATOM 2673 N N . PHE A 1 332 ? -31.647 -31.881 61.008 1.00 29.22 332 PHE A N 1
ATOM 2674 C CA . PHE A 1 332 ? -31.761 -32.740 62.208 1.00 29.22 332 PHE A CA 1
ATOM 2675 C C . PHE A 1 332 ? -31.286 -32.047 63.512 1.00 29.22 332 PHE A C 1
ATOM 2677 O O . PHE A 1 332 ? -30.125 -31.695 63.672 1.00 29.22 332 PHE A O 1
ATOM 2684 N N . LYS A 1 333 ? -32.228 -31.990 64.470 1.00 29.19 333 LYS A N 1
ATOM 2685 C CA . LYS A 1 333 ? -32.104 -31.974 65.946 1.00 29.19 333 LYS A CA 1
ATOM 2686 C C . LYS A 1 333 ? -31.454 -30.782 66.677 1.00 29.19 333 LYS A C 1
ATOM 2688 O O . LYS A 1 333 ? -30.266 -30.757 66.968 1.00 29.19 333 LYS A O 1
ATOM 2693 N N . ARG A 1 334 ? -32.341 -29.935 67.223 1.00 30.02 334 ARG A N 1
ATOM 2694 C CA . ARG A 1 334 ? -32.237 -29.439 68.608 1.00 30.02 334 ARG A CA 1
ATOM 2695 C C . ARG A 1 334 ? -32.462 -30.600 69.589 1.00 30.02 334 ARG A C 1
ATOM 2697 O O . ARG A 1 334 ? -33.482 -31.279 69.492 1.00 30.02 334 ARG A O 1
ATOM 2704 N N . THR A 1 335 ? -31.599 -30.726 70.592 1.00 31.77 335 THR A N 1
ATOM 2705 C CA . THR A 1 335 ? -31.951 -31.319 71.891 1.00 31.77 335 THR A CA 1
ATOM 2706 C C . THR A 1 335 ? -31.377 -30.448 73.006 1.00 31.77 335 THR A C 1
ATOM 2708 O O . THR A 1 335 ? -30.168 -30.377 73.171 1.00 31.77 335 THR A O 1
ATOM 2711 N N . LEU A 1 336 ? -32.304 -29.774 73.692 1.00 32.62 336 LEU A N 1
ATOM 2712 C CA . LEU A 1 336 ? -32.386 -29.502 75.133 1.00 32.62 336 LEU A CA 1
ATOM 2713 C C . LEU A 1 336 ? -31.184 -28.875 75.867 1.00 32.62 336 LEU A C 1
ATOM 2715 O O . LEU A 1 336 ? -30.172 -29.513 76.132 1.00 32.62 336 LEU A O 1
ATOM 2719 N N . VAL A 1 337 ? -31.421 -27.646 76.334 1.00 34.50 337 VAL A N 1
ATOM 2720 C CA . VAL A 1 337 ? -30.898 -27.104 77.602 1.00 34.50 337 VAL A CA 1
ATOM 2721 C C . VAL A 1 337 ? -31.585 -27.835 78.771 1.00 34.50 337 VAL A C 1
ATOM 2723 O O . VAL A 1 337 ? -32.741 -28.245 78.626 1.00 34.50 337 VAL A O 1
ATOM 2726 N N . PRO A 1 338 ? -30.929 -27.945 79.937 1.00 36.22 338 PRO A N 1
ATOM 2727 C CA . PRO A 1 338 ? -31.600 -27.484 81.153 1.00 36.22 338 PRO A CA 1
ATOM 2728 C C . PRO A 1 338 ? -30.734 -26.556 82.020 1.00 36.22 338 PRO A C 1
ATOM 2730 O O . PRO A 1 338 ? -29.505 -26.600 82.016 1.00 36.22 338 PRO A O 1
ATOM 2733 N N . GLU A 1 339 ? -31.444 -25.691 82.739 1.00 34.09 339 GLU A N 1
ATOM 2734 C CA . GLU A 1 339 ? -30.973 -24.647 83.643 1.00 34.09 339 GLU A CA 1
ATOM 2735 C C . GLU A 1 339 ? -30.352 -25.148 84.961 1.00 34.09 339 GLU A C 1
ATOM 2737 O O . GLU A 1 339 ? -30.784 -26.132 85.554 1.00 34.09 339 GLU A O 1
ATOM 2742 N N . SER A 1 340 ? -29.490 -24.276 85.493 1.00 32.78 340 SER A N 1
ATOM 2743 C CA . SER A 1 340 ? -29.359 -23.868 86.903 1.00 32.78 340 SER A CA 1
ATOM 2744 C C . SER A 1 340 ? -28.581 -24.718 87.928 1.00 32.78 340 SER A C 1
ATOM 2746 O O . SER A 1 340 ? -28.997 -25.774 88.385 1.00 32.78 340 SER A O 1
ATOM 2748 N N . SER A 1 341 ? -27.560 -24.033 88.461 1.00 31.89 341 SER A N 1
ATOM 2749 C CA . SER A 1 341 ? -27.295 -23.785 89.889 1.00 31.89 341 SER A CA 1
ATOM 2750 C C . SER A 1 341 ? -26.465 -24.765 90.742 1.00 31.89 341 SER A C 1
ATOM 2752 O O . SER A 1 341 ? -26.831 -25.908 90.971 1.00 31.89 341 SER A O 1
ATOM 2754 N N . LEU A 1 342 ? -25.440 -24.142 91.350 1.00 31.80 342 LEU A N 1
ATOM 2755 C CA . LEU A 1 342 ? -24.965 -24.251 92.738 1.00 31.80 342 LEU A CA 1
ATOM 2756 C C . LEU A 1 342 ? -23.949 -25.336 93.159 1.00 31.80 342 LEU A C 1
ATOM 2758 O O . LEU A 1 342 ? -24.167 -26.532 93.034 1.00 31.80 342 LEU A O 1
ATOM 2762 N N . MET A 1 343 ? -22.946 -24.794 93.867 1.00 32.16 343 MET A N 1
ATOM 2763 C CA . MET A 1 343 ? -22.147 -25.310 94.989 1.00 32.16 343 MET A CA 1
ATOM 2764 C C . MET A 1 343 ? -20.709 -25.807 94.749 1.00 32.16 343 MET A C 1
ATOM 2766 O O . MET A 1 343 ? -20.475 -26.831 94.117 1.00 32.16 343 MET A O 1
ATOM 2770 N N . ASN A 1 344 ? -19.834 -25.072 95.458 1.00 35.66 344 ASN A N 1
ATOM 2771 C CA . ASN A 1 344 ? -18.444 -25.269 95.894 1.00 35.66 344 ASN A CA 1
ATOM 2772 C C . ASN A 1 344 ? -17.305 -25.156 94.884 1.00 35.66 344 ASN A C 1
ATOM 2774 O O . ASN A 1 344 ? -17.091 -26.092 94.088 1.00 35.66 344 ASN A O 1
#

Sequence (344 aa):
MAYEEEYSCENTLCSPKAGDLLIGRESALQASSTCGLYDVQPYCVVTAGGKSHCKECYSRQEYNQITNPNSHRIENVISRVPSDPDRWWQSENAVHNVSIVLNLETQFQFISTIMRFKTFRPAAMYLERSDNFGQTWKPYAYFSNNCPRDFPDIPERPRRTLNDVTCTNVYSQLTPSEGGVVAFMAAPSEMHANLPLYSEERQNLSAITNLRVTFTRLNTLGDMELDDSTAIKRKYYYAMYEWNVWGRCSCFGHATRCRPKSPHELENMEKVYGVCECTHNTAGDNCERCADFHQDKPWRPATRESANACESKSDSKLTFQWERGHDIFMWFKRTLVPESSLMN

InterPro domains:
  IPR002049 Laminin-type EGF domain [PF00053] (249-301)
  IPR002049 Laminin-type EGF domain [SM00180] (249-310)
  IPR002049 Laminin-type EGF domain [cd00055] (248-301)
  IPR008211 Laminin, N-terminal [PF00055] (14-247)
  IPR008211 Laminin, N-terminal [PS51117] (10-248)
  IPR008211 Laminin, N-terminal [SM00136] (8-247)
  IPR050440 Laminin/Netrin Extracellular Matrix [PTHR10574] (13-311)

Secondary structure (DSSP, 8-state):
---------TTS---PPPEETTTT-GGGEEES--TTSSS-EEEEEEPTTS-EEEEEE-TTS--BTTTBTT---GGGGS--SS--TT--EEPPTT---EEEEEEEEEEEEEEEEEEEESSPPPSEEEEEEESSTTSS-EEEEEEESSHHHH-TTS-BS---STT---EESTT-SS-SSSS-EEEEESS-GGGTTTS-TT-HHHHHHHEEEEEEEEEEE----SHHHH---HHHHTT---EEEEEEEEEEE--TTS-S-EE-SSTTSPP-TTS--SEE---TTEESTTS-EEPTT-BSS------SS-----BPPPHHHHHHHHGGGSSS----------------

Radius of gyration: 29.74 Å; chains: 1; bounding box: 62×59×129 Å

pLDDT: mean 87.57, std 17.75, range [28.34, 98.81]